Protein AF-D8SQV9-F1 (afdb_monomer_lite)

InterPro domains:
  IPR003340 B3 DNA binding domain [PF02362] (80-169)
  IPR003340 B3 DNA binding domain [PS50863] (79-170)
  IPR003340 B3 DNA binding domain [SM01019] (79-170)
  IPR003340 B3 DNA binding domain [cd10017] (77-168)
  IPR015300 DNA-binding pseudobarrel domain superfamily [G3DSA:2.40.330.10] (55-173)
  IPR015300 DNA-binding pseudobarrel domain superfamily [SSF101936] (74-169)
  IPR044837 B3 domain-containing protein REM16-like [PTHR31391] (39-170)

Secondary structure (DSSP, 8-state):
---HHHHHHHHHHHHHHHHHHTTHHHHHHHHHHHHHHHHHHSTTSS-PPPP--PPPHHHHHHHHHHHHHHHHH-SS-EEEEE--HIIIIIS--EEPPHHHHHHHS-SS-EEEEEE-TT--EEEEEEETTTTEE-TTHHHHHHHTT--TT-EEEEEEEETTEEEEEEE-THHHHHHHHHHHHHHHHHHHHTT-

pLDDT: mean 84.53, std 17.38, range [44.06, 98.69]

Sequence (192 aa):
MVSYEEERRRRVEENKKRLKELGIAEISKEIAQQTTQRASKNQDDEPRLPRRSFCSQEDRMAAIEAAEKIQQSLDRPSTVKTMLQSHVSGGFWLSLPLSFAKKHLPKKDTMITLEDSDGQESESFYLAYKNGLSGGWRGFSIDHKLQDGDALVFELMEPTRLKVHIFRAADYQRIQGKSITDKAQLAKRSRR

Structure (mmCIF, N/CA/C/O backbone):
data_AF-D8SQV9-F1
#
_entry.id   AF-D8SQV9-F1
#
loop_
_atom_site.group_PDB
_atom_site.id
_atom_site.type_symbol
_atom_site.label_atom_id
_atom_site.label_alt_id
_atom_site.label_comp_id
_atom_site.label_asym_id
_atom_site.label_entity_id
_atom_site.label_seq_id
_atom_site.pdbx_PDB_ins_code
_atom_site.Cartn_x
_atom_site.Cartn_y
_atom_site.Cartn_z
_atom_site.occupancy
_atom_site.B_iso_or_equiv
_atom_site.auth_seq_id
_atom_site.auth_comp_id
_atom_site.auth_asym_id
_atom_site.auth_atom_id
_atom_site.pdbx_PDB_model_num
ATOM 1 N N . MET A 1 1 ? 66.117 -19.493 -6.448 1.00 56.56 1 MET A N 1
ATOM 2 C CA . MET A 1 1 ? 64.951 -18.897 -5.766 1.00 56.56 1 MET A CA 1
ATOM 3 C C . MET A 1 1 ? 63.943 -18.597 -6.862 1.00 56.56 1 MET A C 1
ATOM 5 O O . MET A 1 1 ? 64.266 -17.794 -7.724 1.00 56.56 1 MET A O 1
ATOM 9 N N . VAL A 1 2 ? 62.840 -19.346 -6.938 1.00 61.59 2 VAL A N 1
ATOM 10 C CA . VAL A 1 2 ? 61.810 -19.146 -7.979 1.00 61.59 2 VAL A CA 1
ATOM 11 C C . VAL A 1 2 ? 61.181 -17.771 -7.759 1.00 61.59 2 VAL A C 1
ATOM 13 O O . VAL A 1 2 ? 60.923 -17.401 -6.611 1.00 61.59 2 VAL A O 1
ATOM 16 N N . SER A 1 3 ? 61.004 -16.987 -8.823 1.00 79.88 3 SER A N 1
ATOM 17 C CA . SER A 1 3 ? 60.464 -15.631 -8.698 1.00 79.88 3 SER A CA 1
ATOM 18 C C . SER A 1 3 ? 58.989 -15.693 -8.296 1.00 79.88 3 SER A C 1
ATOM 20 O O . SER A 1 3 ? 58.229 -16.524 -8.799 1.00 79.88 3 SER A O 1
ATOM 22 N N . TYR A 1 4 ? 58.554 -14.786 -7.417 1.00 75.75 4 TYR A N 1
ATOM 23 C CA . TYR A 1 4 ? 57.153 -14.646 -6.993 1.00 75.75 4 TYR A CA 1
ATOM 24 C C . TYR A 1 4 ? 56.175 -14.612 -8.186 1.00 75.75 4 TYR A C 1
ATOM 26 O O . TYR A 1 4 ? 55.061 -15.139 -8.115 1.00 75.75 4 TYR A O 1
ATOM 34 N N . GLU A 1 5 ? 56.604 -14.038 -9.311 1.00 80.06 5 GLU A N 1
ATOM 35 C CA . GLU A 1 5 ? 55.799 -13.953 -10.529 1.00 80.06 5 GLU A CA 1
ATOM 36 C C . GLU A 1 5 ? 55.584 -15.310 -11.215 1.00 80.06 5 GLU A C 1
ATOM 38 O O . GLU A 1 5 ? 54.497 -15.571 -11.741 1.00 80.06 5 GLU A O 1
ATOM 43 N N . GLU A 1 6 ? 56.576 -16.199 -11.174 1.00 85.12 6 GLU A N 1
ATOM 44 C CA . GLU A 1 6 ? 56.503 -17.544 -11.755 1.00 85.12 6 GLU A CA 1
ATOM 45 C C . GLU A 1 6 ? 55.564 -18.435 -10.936 1.00 85.12 6 GLU A C 1
ATOM 47 O O . GLU A 1 6 ? 54.702 -19.129 -11.481 1.00 85.12 6 GLU A O 1
ATOM 52 N N . GLU A 1 7 ? 55.662 -18.344 -9.611 1.00 85.75 7 GLU A N 1
ATOM 53 C CA . GLU A 1 7 ? 54.804 -19.069 -8.679 1.00 85.75 7 GLU A CA 1
ATOM 54 C C . GLU A 1 7 ? 53.333 -18.634 -8.801 1.00 85.75 7 GLU A C 1
ATOM 56 O O . GLU A 1 7 ? 52.423 -19.468 -8.852 1.00 85.75 7 GLU A O 1
ATOM 61 N N . ARG A 1 8 ? 53.083 -17.325 -8.933 1.00 87.00 8 ARG A N 1
ATOM 62 C CA . ARG A 1 8 ? 51.738 -16.785 -9.167 1.00 87.00 8 ARG A CA 1
ATOM 63 C C . ARG A 1 8 ? 51.146 -17.288 -10.484 1.00 87.00 8 ARG A C 1
ATOM 65 O O . ARG A 1 8 ? 49.982 -17.693 -10.502 1.00 87.00 8 ARG A O 1
ATOM 72 N N . ARG A 1 9 ? 51.923 -17.284 -11.576 1.00 90.31 9 ARG A N 1
ATOM 73 C CA . ARG A 1 9 ? 51.468 -17.810 -12.876 1.00 90.31 9 ARG A CA 1
ATOM 74 C C . ARG A 1 9 ? 51.120 -19.290 -12.781 1.00 90.31 9 ARG A C 1
ATOM 76 O O . ARG A 1 9 ? 50.035 -19.672 -13.209 1.00 90.31 9 ARG A O 1
ATOM 83 N N . ARG A 1 10 ? 51.972 -20.092 -12.136 1.00 89.81 10 ARG A N 1
ATOM 84 C CA . ARG A 1 10 ? 51.743 -21.531 -11.952 1.00 89.81 10 ARG A CA 1
ATOM 85 C C . ARG A 1 10 ? 50.437 -21.821 -11.206 1.00 89.81 10 ARG A C 1
ATOM 87 O O . ARG A 1 10 ? 49.670 -22.668 -11.652 1.00 89.81 10 ARG A O 1
ATOM 94 N N . ARG A 1 11 ? 50.134 -21.075 -10.136 1.00 86.94 11 ARG A N 1
ATOM 95 C CA . ARG A 1 11 ? 48.867 -21.219 -9.389 1.00 86.94 11 ARG A CA 1
ATOM 96 C C . ARG A 1 11 ? 47.642 -20.864 -10.231 1.00 86.94 11 ARG A C 1
ATOM 98 O O . ARG A 1 11 ? 46.622 -21.541 -10.150 1.00 86.94 11 ARG A O 1
ATOM 105 N N . VAL A 1 12 ? 47.722 -19.810 -11.046 1.00 88.69 12 VAL A N 1
ATOM 106 C CA . VAL A 1 12 ? 46.616 -19.412 -11.938 1.00 88.69 12 VAL A CA 1
ATOM 107 C C . VAL A 1 12 ? 46.389 -20.459 -13.028 1.00 88.69 12 VAL A C 1
ATOM 109 O O . VAL A 1 12 ? 45.242 -20.789 -13.323 1.00 88.69 12 VAL A O 1
ATOM 112 N N . GLU A 1 13 ? 47.461 -20.997 -13.604 1.00 90.00 13 GLU A N 1
ATOM 113 C CA . GLU A 1 13 ? 47.406 -22.072 -14.598 1.00 90.00 13 GLU A CA 1
ATOM 114 C C . GLU A 1 13 ? 46.747 -23.330 -14.012 1.00 90.00 13 GLU A C 1
ATOM 116 O O . GLU A 1 13 ? 45.844 -23.913 -14.613 1.00 90.00 13 GLU A O 1
ATOM 121 N N . GLU A 1 14 ? 47.154 -23.712 -12.801 1.00 90.25 14 GLU A N 1
ATOM 122 C CA . GLU A 1 14 ? 46.616 -24.866 -12.085 1.00 90.25 14 GLU A CA 1
ATOM 123 C C . GLU A 1 14 ? 45.135 -24.678 -11.735 1.00 90.25 14 GLU A C 1
ATOM 125 O O . GLU A 1 14 ? 44.324 -25.560 -12.006 1.00 90.25 14 GLU A O 1
ATOM 130 N N . ASN A 1 15 ? 44.742 -23.501 -11.241 1.00 86.56 15 ASN A N 1
ATOM 131 C CA . ASN A 1 15 ? 43.339 -23.189 -10.966 1.00 86.56 15 ASN A CA 1
ATOM 132 C C . ASN A 1 15 ? 42.483 -23.186 -12.238 1.00 86.56 15 ASN A C 1
ATOM 134 O O . ASN A 1 15 ? 41.351 -23.662 -12.211 1.00 86.56 15 ASN A O 1
ATOM 138 N N . LYS A 1 16 ? 43.014 -22.703 -13.369 1.00 86.00 16 LYS A N 1
ATOM 139 C CA . LYS A 1 16 ? 42.323 -22.785 -14.666 1.00 86.00 16 LYS A CA 1
ATOM 140 C C . LYS A 1 16 ? 42.140 -24.232 -15.125 1.00 86.00 16 LYS A C 1
ATOM 142 O O . LYS A 1 16 ? 41.094 -24.543 -15.690 1.00 86.00 16 LYS A O 1
ATOM 147 N N . LYS A 1 17 ? 43.127 -25.108 -14.896 1.00 91.50 17 LYS A N 1
ATOM 148 C CA . LYS A 1 17 ? 43.001 -26.546 -15.187 1.00 91.50 17 LYS A CA 1
ATOM 149 C C . LYS A 1 17 ? 41.949 -27.199 -14.293 1.00 91.50 17 LYS A C 1
ATOM 151 O O . LYS A 1 17 ? 41.027 -27.803 -14.828 1.00 91.50 17 LYS A O 1
ATOM 156 N N . ARG A 1 18 ? 42.011 -26.966 -12.978 1.00 87.50 18 ARG A N 1
ATOM 157 C CA . ARG A 1 18 ? 41.012 -27.451 -12.010 1.00 87.50 18 ARG A CA 1
ATOM 158 C C . ARG A 1 18 ? 39.602 -26.975 -12.358 1.00 87.50 18 ARG A C 1
ATOM 160 O O . ARG A 1 18 ? 38.663 -27.752 -12.298 1.00 87.50 18 ARG A O 1
ATOM 167 N N . LEU A 1 19 ? 39.442 -25.721 -12.784 1.00 80.44 19 LEU A N 1
ATOM 168 C CA . LEU A 1 19 ? 38.138 -25.176 -13.175 1.00 80.44 19 LEU A CA 1
ATOM 169 C C . LEU A 1 19 ? 37.533 -25.900 -14.388 1.00 80.44 19 LEU A C 1
ATOM 171 O O . LEU A 1 19 ? 36.322 -26.101 -14.435 1.00 80.44 19 LEU A O 1
ATOM 175 N N . LYS A 1 20 ? 38.369 -26.284 -15.360 1.00 83.25 20 LYS A N 1
ATOM 176 C CA . LYS A 1 20 ? 37.938 -27.081 -16.517 1.00 83.25 20 LYS A CA 1
ATOM 177 C C . LYS A 1 20 ? 37.628 -28.523 -16.122 1.00 83.25 20 LYS A C 1
ATOM 179 O O . LYS A 1 20 ? 36.633 -29.065 -16.574 1.00 83.25 20 LYS A O 1
ATOM 184 N N . GLU A 1 21 ? 38.454 -29.118 -15.267 1.00 87.62 21 GLU A N 1
ATOM 185 C CA . GLU A 1 21 ? 38.284 -30.491 -14.778 1.00 87.62 21 GLU A CA 1
ATOM 186 C C . GLU A 1 21 ? 37.016 -30.662 -13.931 1.00 87.62 21 GLU A C 1
ATOM 188 O O . GLU A 1 21 ? 36.336 -31.676 -14.031 1.00 87.62 21 GLU A O 1
ATOM 193 N N . LEU A 1 22 ? 36.639 -29.631 -13.168 1.00 84.94 22 LEU A N 1
ATOM 194 C CA . LEU A 1 22 ? 35.384 -29.590 -12.412 1.00 84.94 22 LEU A CA 1
ATOM 195 C C . LEU A 1 22 ? 34.128 -29.519 -13.300 1.00 84.94 22 LEU A C 1
ATOM 197 O O . LEU A 1 22 ? 33.022 -29.538 -12.766 1.00 84.94 22 LEU A O 1
ATOM 201 N N . GLY A 1 23 ? 34.270 -29.387 -14.625 1.00 85.06 23 GLY A N 1
ATOM 202 C CA . GLY A 1 23 ? 33.155 -29.461 -15.573 1.00 85.06 23 GLY A CA 1
ATOM 203 C C . GLY A 1 23 ? 32.062 -28.411 -15.354 1.00 85.06 23 GLY A C 1
ATOM 204 O O . GLY A 1 23 ? 30.919 -28.585 -15.769 1.00 85.06 23 GLY A O 1
ATOM 205 N N . ILE A 1 24 ? 32.379 -27.307 -14.663 1.00 82.56 24 ILE A N 1
ATOM 206 C CA . ILE A 1 24 ? 31.378 -26.317 -14.230 1.00 82.56 24 ILE A CA 1
ATOM 207 C C . ILE A 1 24 ? 30.658 -25.709 -15.439 1.00 82.56 24 ILE A C 1
ATOM 209 O O . ILE A 1 24 ? 29.471 -25.390 -15.367 1.00 82.56 24 ILE A O 1
ATOM 213 N N . ALA A 1 25 ? 31.360 -25.569 -16.566 1.00 77.94 25 ALA A N 1
ATOM 214 C CA . ALA A 1 25 ? 30.788 -25.069 -17.808 1.00 77.94 25 ALA A CA 1
ATOM 215 C C . ALA A 1 25 ? 29.782 -26.055 -18.427 1.00 77.94 25 ALA A C 1
ATOM 217 O O . ALA A 1 25 ? 28.745 -25.611 -18.923 1.00 77.94 25 ALA A O 1
ATOM 218 N N . GLU A 1 26 ? 30.052 -27.363 -18.387 1.00 83.94 26 GLU A N 1
ATOM 219 C CA . GLU A 1 26 ? 29.100 -28.395 -18.810 1.00 83.94 26 GLU A CA 1
ATOM 220 C C . GLU A 1 26 ? 27.878 -28.434 -17.888 1.00 83.94 26 GLU A C 1
ATOM 222 O O . GLU A 1 26 ? 26.755 -28.314 -18.375 1.00 83.94 26 GLU A O 1
ATOM 227 N N . ILE A 1 27 ? 28.085 -28.464 -16.567 1.00 85.00 27 ILE A N 1
ATOM 228 C CA . ILE A 1 27 ? 26.997 -28.455 -15.573 1.00 85.00 27 ILE A CA 1
ATOM 229 C C . ILE A 1 27 ? 26.115 -27.211 -15.753 1.00 85.00 27 ILE A C 1
ATOM 231 O O . ILE A 1 27 ? 24.888 -27.292 -15.730 1.00 85.00 27 ILE A O 1
ATOM 235 N N . SER A 1 28 ? 26.719 -26.045 -16.003 1.00 82.00 28 SER A N 1
ATOM 236 C CA . SER A 1 28 ? 25.973 -24.803 -16.253 1.00 82.00 28 SER A CA 1
ATOM 237 C C . SER A 1 28 ? 25.103 -24.890 -17.513 1.00 82.00 28 SER A C 1
ATOM 239 O O . SER A 1 28 ? 23.977 -24.387 -17.522 1.00 82.00 28 SER A O 1
ATOM 241 N N . LYS A 1 29 ? 25.596 -25.539 -18.576 1.00 83.44 29 LYS A N 1
ATOM 242 C CA . LYS A 1 29 ? 24.827 -25.763 -19.810 1.00 83.44 29 LYS A CA 1
ATOM 243 C C . LYS A 1 29 ? 23.691 -26.759 -19.592 1.00 83.44 29 LYS A C 1
ATOM 245 O O . LYS A 1 29 ? 22.590 -26.513 -20.079 1.00 83.44 29 LYS A O 1
ATOM 250 N N . GLU A 1 30 ? 23.919 -27.828 -18.835 1.00 85.00 30 GLU A N 1
ATOM 251 C CA . GLU A 1 30 ? 22.880 -28.804 -18.488 1.00 85.00 30 GLU A CA 1
ATOM 252 C C . GLU A 1 30 ? 21.769 -28.177 -17.639 1.00 85.00 30 GLU A C 1
ATOM 254 O O . GLU A 1 30 ? 20.589 -28.379 -17.924 1.00 85.00 30 GLU A O 1
ATOM 259 N N . ILE A 1 31 ? 22.118 -27.337 -16.657 1.00 83.75 31 ILE A N 1
ATOM 260 C CA . ILE A 1 31 ? 21.138 -26.593 -15.849 1.00 83.75 31 ILE A CA 1
ATOM 261 C C . ILE A 1 31 ? 20.304 -25.652 -16.733 1.00 83.75 31 ILE A C 1
ATOM 263 O O . ILE A 1 31 ? 19.080 -25.589 -16.579 1.00 83.75 31 ILE A O 1
ATOM 267 N N . ALA A 1 32 ? 20.932 -24.951 -17.685 1.00 78.62 32 ALA A N 1
ATOM 268 C CA . ALA A 1 32 ? 20.243 -24.069 -18.633 1.00 78.62 32 ALA A CA 1
ATOM 269 C C . ALA A 1 32 ? 19.294 -24.839 -19.580 1.00 78.62 32 ALA A C 1
ATOM 271 O O . ALA A 1 32 ? 18.186 -24.394 -19.895 1.00 78.62 32 ALA A O 1
ATOM 272 N N . GLN A 1 33 ? 19.700 -26.032 -20.015 1.00 76.81 33 GLN A N 1
ATOM 273 C CA . GLN A 1 33 ? 18.865 -26.916 -20.832 1.00 76.81 33 GLN A CA 1
ATOM 274 C C . GLN A 1 33 ? 17.699 -27.510 -20.026 1.00 76.81 33 GLN A C 1
ATOM 276 O O . GLN A 1 33 ? 16.573 -27.571 -20.515 1.00 76.81 33 GLN A O 1
ATOM 281 N N . GLN A 1 34 ? 17.912 -27.875 -18.760 1.00 73.81 34 GLN A N 1
ATOM 282 C CA . GLN A 1 34 ? 16.834 -28.345 -17.884 1.00 73.81 34 GLN A CA 1
ATOM 283 C C . GLN A 1 34 ? 15.820 -27.244 -17.550 1.00 73.81 34 GLN A C 1
ATOM 285 O O . GLN A 1 34 ? 14.621 -27.517 -17.473 1.00 73.81 34 GLN A O 1
ATOM 290 N N . THR A 1 35 ? 16.259 -25.993 -17.380 1.00 65.12 35 THR A N 1
ATOM 291 C CA . THR A 1 35 ? 15.343 -24.859 -17.155 1.00 65.12 35 THR A CA 1
ATOM 292 C C . THR A 1 35 ? 14.478 -24.578 -18.382 1.00 65.12 35 THR A C 1
ATOM 294 O O . THR A 1 35 ? 13.277 -24.356 -18.237 1.00 65.12 35 THR A O 1
ATOM 297 N N . THR A 1 36 ? 15.042 -24.660 -19.589 1.00 60.09 36 THR A N 1
ATOM 298 C CA . THR A 1 36 ? 14.283 -24.482 -20.841 1.00 60.09 36 THR A CA 1
ATOM 299 C C . THR A 1 36 ? 13.309 -25.630 -21.123 1.00 60.09 36 THR A C 1
ATOM 301 O O . THR A 1 36 ? 12.194 -25.373 -21.571 1.00 60.09 36 THR A O 1
ATOM 304 N N . GLN A 1 37 ? 13.657 -26.874 -20.778 1.00 60.50 37 GLN A N 1
ATOM 305 C CA . GLN A 1 37 ? 12.738 -28.020 -20.870 1.00 60.50 37 GLN A CA 1
ATOM 306 C C . GLN A 1 37 ? 11.614 -27.982 -19.822 1.00 60.50 37 GLN A C 1
ATOM 308 O O . GLN A 1 37 ? 10.490 -28.388 -20.105 1.00 60.50 37 GLN A O 1
ATOM 313 N N . ARG A 1 38 ? 11.875 -27.480 -18.607 1.00 55.34 38 ARG A N 1
ATOM 314 C CA . ARG A 1 38 ? 10.817 -27.265 -17.601 1.00 55.34 38 ARG A CA 1
ATOM 315 C C . ARG A 1 38 ? 9.866 -26.135 -18.003 1.00 55.34 38 ARG A C 1
ATOM 317 O O . ARG A 1 38 ? 8.670 -26.237 -17.752 1.00 55.34 38 ARG A O 1
ATOM 324 N N . ALA A 1 39 ? 10.374 -25.096 -18.666 1.00 52.22 39 ALA A N 1
ATOM 325 C CA . ALA A 1 39 ? 9.567 -23.972 -19.134 1.00 52.22 39 ALA A CA 1
ATOM 326 C C . ALA A 1 39 ? 8.563 -24.343 -20.244 1.00 52.22 39 ALA A C 1
ATOM 328 O O . ALA A 1 39 ? 7.549 -23.664 -20.371 1.00 52.22 39 ALA A O 1
ATOM 329 N N . SER A 1 40 ? 8.797 -25.409 -21.023 1.00 56.53 40 SER A N 1
ATOM 330 C CA . SER A 1 40 ? 7.851 -25.856 -22.061 1.00 56.53 40 SER A CA 1
ATOM 331 C C . SER A 1 40 ? 6.700 -26.720 -21.531 1.00 56.53 40 SER A C 1
ATOM 333 O O . SER A 1 40 ? 5.700 -26.865 -22.223 1.00 56.53 40 SER A O 1
ATOM 335 N N . LYS A 1 41 ? 6.803 -27.272 -20.311 1.00 51.81 41 LYS A N 1
ATOM 336 C CA . LYS A 1 41 ? 5.737 -28.084 -19.690 1.00 51.81 41 LYS A CA 1
ATOM 337 C C . LYS A 1 41 ? 4.710 -27.283 -18.880 1.00 51.81 41 LYS A C 1
ATOM 339 O O . LYS A 1 41 ? 3.647 -27.817 -18.600 1.00 51.81 41 LYS A O 1
ATOM 344 N N . ASN A 1 42 ? 5.004 -26.029 -18.533 1.00 47.75 42 ASN A N 1
ATOM 345 C CA . ASN A 1 42 ? 4.162 -25.194 -17.660 1.00 47.75 42 ASN A CA 1
ATOM 346 C C . ASN A 1 42 ? 3.543 -23.987 -18.394 1.00 47.75 42 ASN A C 1
ATOM 348 O O . ASN A 1 42 ? 3.297 -22.954 -17.777 1.00 47.75 42 ASN A O 1
ATOM 352 N N . GLN A 1 43 ? 3.373 -24.059 -19.717 1.00 47.19 43 GLN A N 1
ATOM 353 C CA . GLN A 1 43 ? 3.159 -22.861 -20.534 1.00 47.19 43 GLN A CA 1
ATOM 354 C C . GLN A 1 43 ? 1.721 -22.340 -20.650 1.00 47.19 43 GLN A C 1
ATOM 356 O O . GLN A 1 43 ? 1.548 -21.318 -21.312 1.00 47.19 43 GLN A O 1
ATOM 361 N N . ASP A 1 44 ? 0.739 -22.932 -19.963 1.00 48.34 44 ASP A N 1
ATOM 362 C CA . ASP A 1 44 ? -0.668 -22.572 -20.191 1.00 48.34 44 ASP A CA 1
ATOM 363 C C . ASP A 1 44 ? -1.383 -21.786 -19.072 1.00 48.34 44 ASP A C 1
ATOM 365 O O . ASP A 1 44 ? -2.505 -21.367 -19.321 1.00 48.34 44 ASP A O 1
ATOM 369 N N . ASP A 1 45 ? -0.770 -21.456 -17.918 1.00 53.50 45 ASP A N 1
ATOM 370 C CA . ASP A 1 45 ? -1.530 -20.789 -16.826 1.00 53.50 45 ASP A CA 1
ATOM 371 C C . ASP A 1 45 ? -0.868 -19.616 -16.061 1.00 53.50 45 ASP A C 1
ATOM 373 O O . ASP A 1 45 ? -1.542 -19.009 -15.229 1.00 53.50 45 ASP A O 1
ATOM 377 N N . GLU A 1 46 ? 0.395 -19.211 -16.296 1.00 47.91 46 GLU A N 1
ATOM 378 C CA . GLU A 1 46 ? 0.921 -18.006 -15.608 1.00 47.91 46 GLU A CA 1
ATOM 379 C C . GLU A 1 46 ? 0.706 -16.732 -16.452 1.00 47.91 46 GLU A C 1
ATOM 381 O O . GLU A 1 46 ? 1.297 -16.606 -17.536 1.00 47.91 46 GLU A O 1
ATOM 386 N N . PRO A 1 47 ? -0.101 -15.748 -15.992 1.00 48.66 47 PRO A N 1
ATOM 387 C CA . PRO A 1 47 ? -0.253 -14.493 -16.708 1.00 48.66 47 PRO A CA 1
ATOM 388 C C . PRO A 1 47 ? 1.103 -13.796 -16.805 1.00 48.66 47 PRO A C 1
ATOM 390 O O . PRO A 1 47 ? 1.701 -13.385 -15.809 1.00 48.66 47 PRO A O 1
ATOM 393 N N . ARG A 1 48 ? 1.596 -13.658 -18.041 1.00 50.28 48 ARG A N 1
ATOM 394 C CA . ARG A 1 48 ? 2.824 -12.921 -18.349 1.00 50.28 48 ARG A CA 1
ATOM 395 C C . ARG A 1 48 ? 2.698 -11.514 -17.770 1.00 50.28 48 ARG A C 1
ATOM 397 O O . ARG A 1 48 ? 1.836 -10.747 -18.199 1.00 50.28 48 ARG A O 1
ATOM 404 N N . LEU A 1 49 ? 3.567 -11.187 -16.812 1.00 51.97 49 LEU A N 1
ATOM 405 C CA . LEU A 1 49 ? 3.618 -9.858 -16.209 1.00 51.97 49 LEU A CA 1
ATOM 406 C C . LEU A 1 49 ? 3.726 -8.792 -17.318 1.00 51.97 49 LEU A C 1
ATOM 408 O O . LEU A 1 49 ? 4.494 -8.982 -18.272 1.00 51.97 49 LEU A O 1
ATOM 412 N N . PRO A 1 50 ? 2.962 -7.689 -17.229 1.00 51.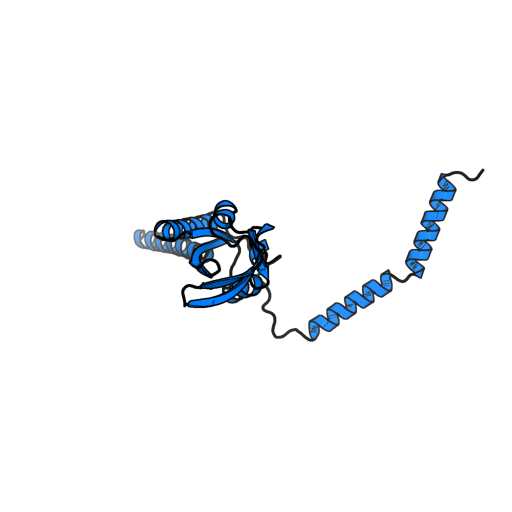72 50 PRO A N 1
ATOM 413 C CA . PRO A 1 50 ? 2.948 -6.663 -18.262 1.00 51.72 50 PRO A CA 1
ATOM 414 C C . PRO A 1 50 ? 4.362 -6.123 -18.526 1.00 51.72 50 PRO A C 1
ATOM 416 O O . PRO A 1 50 ? 5.180 -5.971 -17.614 1.00 51.72 50 PRO A O 1
ATOM 419 N N . ARG A 1 51 ? 4.667 -5.856 -19.806 1.00 52.16 51 ARG A N 1
ATOM 420 C CA . ARG A 1 51 ? 5.942 -5.252 -20.234 1.00 52.16 51 ARG A CA 1
ATOM 421 C C . ARG A 1 51 ? 6.204 -3.971 -19.436 1.00 52.16 51 ARG A C 1
ATOM 423 O O . ARG A 1 51 ? 5.274 -3.231 -19.149 1.00 52.16 51 ARG A O 1
ATOM 430 N N . ARG A 1 52 ? 7.482 -3.711 -19.124 1.00 55.75 52 ARG A N 1
ATOM 431 C CA . ARG A 1 52 ? 7.969 -2.531 -18.384 1.00 55.75 52 ARG A CA 1
ATOM 432 C C . ARG A 1 52 ? 7.554 -1.223 -19.078 1.00 55.75 52 ARG A C 1
ATOM 434 O O . ARG A 1 52 ? 8.322 -0.680 -19.866 1.00 55.75 52 ARG A O 1
ATOM 441 N N . SER A 1 53 ? 6.355 -0.730 -18.804 1.00 67.00 53 SER A N 1
ATOM 442 C CA . SER A 1 53 ? 5.921 0.625 -19.134 1.00 67.00 53 SER A CA 1
ATOM 443 C C . SER A 1 53 ? 5.916 1.431 -17.845 1.00 67.00 53 SER A C 1
ATOM 445 O O . SER A 1 53 ? 5.160 1.121 -16.926 1.00 67.00 53 SER A O 1
ATOM 447 N N . PHE A 1 54 ? 6.788 2.430 -17.764 1.00 73.75 54 PHE A N 1
ATOM 448 C CA . PHE A 1 54 ? 6.742 3.402 -16.678 1.00 73.75 54 PHE A CA 1
ATOM 449 C C . PHE A 1 54 ? 5.532 4.310 -16.873 1.00 73.75 54 PHE A C 1
ATOM 451 O O . PHE A 1 54 ? 5.256 4.740 -17.996 1.00 73.75 54 PHE A O 1
ATOM 458 N N . CYS A 1 55 ? 4.822 4.594 -15.786 1.00 85.62 55 CYS A N 1
ATOM 459 C CA . CYS A 1 55 ? 3.759 5.586 -15.795 1.00 85.62 55 CYS A CA 1
ATOM 460 C C . CYS A 1 55 ? 4.345 6.998 -15.961 1.00 85.62 55 CYS A C 1
ATOM 462 O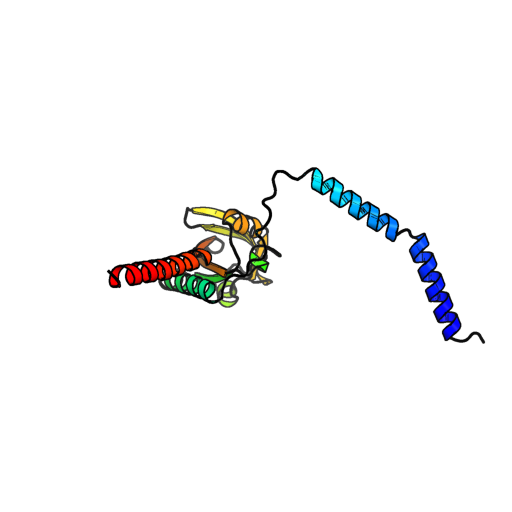 O . CYS A 1 55 ? 5.445 7.280 -15.470 1.00 85.62 55 CYS A O 1
ATOM 464 N N . SER A 1 56 ? 3.630 7.883 -16.663 1.00 88.75 56 SER A N 1
ATOM 465 C CA . SER A 1 56 ? 4.042 9.282 -16.781 1.00 88.75 56 SER A CA 1
ATOM 466 C C . SER A 1 56 ? 3.925 9.990 -15.425 1.00 88.75 56 SER A C 1
ATOM 468 O O . SER A 1 56 ? 3.136 9.599 -14.561 1.00 88.75 56 SER A O 1
ATOM 470 N N . GLN A 1 57 ? 4.715 11.046 -15.217 1.00 88.94 57 GLN A N 1
ATOM 471 C CA . GLN A 1 57 ? 4.645 11.805 -13.965 1.00 88.94 57 GLN A CA 1
ATOM 472 C C . GLN A 1 57 ? 3.305 12.528 -13.803 1.00 88.94 57 GLN A C 1
ATOM 474 O O . GLN A 1 57 ? 2.803 12.615 -12.688 1.00 88.94 57 GLN A O 1
ATOM 479 N N . GLU A 1 58 ? 2.710 12.992 -14.902 1.00 89.44 58 GLU A N 1
ATOM 480 C CA . GLU A 1 58 ? 1.403 13.653 -14.892 1.00 89.44 58 GLU A CA 1
ATOM 481 C C . GLU A 1 58 ? 0.294 12.689 -14.455 1.00 89.44 58 GLU A C 1
ATOM 483 O O . GLU A 1 58 ? -0.470 13.004 -13.544 1.00 89.44 58 GLU A O 1
ATOM 488 N N . ASP A 1 59 ? 0.253 11.481 -15.025 1.00 90.81 59 ASP A N 1
ATOM 489 C CA . ASP A 1 59 ? -0.750 10.466 -14.673 1.00 90.81 59 ASP A CA 1
ATOM 490 C C . ASP A 1 59 ? -0.596 9.998 -13.223 1.00 90.81 59 ASP A C 1
ATOM 492 O O . ASP A 1 59 ? -1.577 9.848 -12.492 1.00 90.81 59 ASP A O 1
ATOM 496 N N . ARG A 1 60 ? 0.655 9.800 -12.786 1.00 94.00 60 ARG A N 1
ATOM 497 C CA . ARG A 1 60 ? 0.972 9.457 -11.398 1.00 94.00 60 ARG A CA 1
ATOM 498 C C . ARG A 1 60 ? 0.470 10.538 -10.445 1.00 94.00 60 ARG A C 1
ATOM 500 O O . ARG A 1 60 ? -0.133 10.214 -9.426 1.00 94.00 60 ARG A O 1
ATOM 507 N N . MET A 1 61 ? 0.720 11.808 -10.760 1.00 94.62 61 MET A N 1
ATOM 508 C CA . MET A 1 61 ? 0.248 12.925 -9.945 1.00 94.62 61 MET A CA 1
ATOM 509 C C . MET A 1 61 ? -1.278 12.992 -9.901 1.00 94.62 61 MET A C 1
ATOM 511 O O . MET A 1 61 ? -1.829 13.181 -8.822 1.00 94.62 61 MET A O 1
ATOM 515 N N . ALA A 1 62 ? -1.958 12.774 -11.027 1.00 94.56 62 ALA A N 1
ATOM 516 C CA . ALA A 1 62 ? -3.417 12.767 -11.075 1.00 94.56 62 ALA A CA 1
ATOM 517 C C . ALA A 1 62 ? -4.025 11.654 -10.200 1.00 94.56 62 ALA A C 1
ATOM 519 O O . ALA A 1 62 ? -4.972 11.904 -9.452 1.00 94.56 62 ALA A O 1
ATOM 520 N N . ALA A 1 63 ? -3.451 10.445 -10.234 1.00 96.31 63 ALA A N 1
ATOM 521 C CA . ALA A 1 63 ? -3.880 9.344 -9.372 1.00 96.31 63 ALA A CA 1
ATOM 522 C C . ALA A 1 63 ? -3.644 9.649 -7.883 1.00 96.31 63 ALA A C 1
ATOM 524 O O . ALA A 1 63 ? -4.510 9.367 -7.055 1.00 96.31 63 ALA A O 1
ATOM 525 N N . ILE A 1 64 ? -2.500 10.253 -7.540 1.00 96.81 64 ILE A N 1
ATOM 526 C CA . ILE A 1 64 ? -2.195 10.680 -6.166 1.00 96.81 64 ILE A CA 1
ATOM 527 C C . ILE A 1 64 ? -3.191 11.742 -5.696 1.00 96.81 64 ILE A C 1
ATOM 529 O O . ILE A 1 64 ? -3.756 11.594 -4.620 1.00 96.81 64 ILE A O 1
ATOM 533 N N . GLU A 1 65 ? -3.457 12.769 -6.504 1.00 96.69 65 GLU A N 1
ATOM 534 C CA . GLU A 1 65 ? -4.383 13.847 -6.146 1.00 96.69 65 GLU A CA 1
ATOM 535 C C . GLU A 1 65 ? -5.805 13.311 -5.909 1.00 96.69 65 GLU A C 1
ATOM 537 O O . GLU A 1 65 ? -6.483 13.707 -4.959 1.00 96.69 65 GLU A O 1
ATOM 542 N N . ALA A 1 66 ? -6.265 12.378 -6.746 1.00 96.50 66 ALA A N 1
ATOM 543 C CA . ALA A 1 66 ? -7.553 11.718 -6.556 1.00 96.50 66 ALA A CA 1
ATOM 544 C C . ALA A 1 66 ? -7.591 10.880 -5.266 1.00 96.50 66 ALA A C 1
ATOM 546 O O . ALA A 1 66 ? -8.572 10.943 -4.521 1.00 96.50 66 ALA A O 1
ATOM 547 N N . ALA A 1 67 ? -6.511 10.151 -4.975 1.00 97.69 67 ALA A N 1
ATOM 548 C CA . ALA A 1 67 ? -6.378 9.372 -3.751 1.00 97.69 67 ALA A CA 1
ATOM 549 C C . ALA A 1 67 ? -6.379 10.264 -2.499 1.00 97.69 67 ALA A C 1
ATOM 551 O O . ALA A 1 67 ? -7.078 9.967 -1.533 1.00 97.69 67 ALA A O 1
ATOM 552 N N . GLU A 1 68 ? -5.655 11.384 -2.519 1.00 97.62 68 GLU A N 1
ATOM 553 C CA . GLU A 1 68 ? -5.606 12.351 -1.417 1.00 97.62 68 GLU A CA 1
ATOM 554 C C . GLU A 1 68 ? -6.963 13.018 -1.172 1.00 97.62 68 GLU A C 1
ATOM 556 O O . GLU A 1 68 ? -7.369 13.170 -0.020 1.00 97.62 68 GLU A O 1
ATOM 561 N N . LYS A 1 69 ? -7.703 13.362 -2.235 1.00 97.31 69 LYS A N 1
ATOM 562 C CA . LYS A 1 69 ? -9.073 13.893 -2.120 1.00 97.31 69 LYS A CA 1
ATOM 563 C C . LYS A 1 69 ? -9.993 12.927 -1.383 1.00 97.31 69 LYS A C 1
ATOM 565 O O . LYS A 1 69 ? -10.736 13.349 -0.500 1.00 97.31 69 LYS A O 1
ATOM 570 N N . ILE A 1 70 ? -9.924 11.636 -1.712 1.00 97.06 70 ILE A N 1
ATOM 571 C CA . ILE A 1 70 ? -10.698 10.620 -0.995 1.00 97.06 70 ILE A CA 1
ATOM 572 C C . ILE A 1 70 ? -10.179 10.453 0.430 1.00 97.06 70 ILE A C 1
ATOM 574 O O . ILE A 1 70 ? -10.987 10.499 1.350 1.00 97.06 70 ILE A O 1
ATOM 578 N N . GLN A 1 71 ? -8.863 10.370 0.644 1.00 97.50 71 GLN A N 1
ATOM 579 C CA . GLN A 1 71 ? -8.268 10.266 1.979 1.00 97.50 71 GLN A CA 1
ATOM 580 C C . GLN A 1 71 ? -8.757 11.378 2.926 1.00 97.50 71 GLN A C 1
ATOM 582 O O . GLN A 1 71 ? -9.099 11.094 4.069 1.00 97.50 71 GLN A O 1
ATOM 587 N N . GLN A 1 72 ? -8.825 12.625 2.448 1.00 97.50 72 GLN A N 1
ATOM 588 C CA . GLN A 1 72 ? -9.291 13.783 3.224 1.00 97.50 72 GLN A CA 1
ATOM 589 C C . GLN A 1 72 ? -10.783 13.727 3.578 1.00 97.50 72 GLN A C 1
ATOM 591 O O . GLN A 1 72 ? -11.204 14.369 4.536 1.00 97.50 72 GLN A O 1
ATOM 596 N N . SER A 1 73 ? -11.580 12.980 2.811 1.00 96.94 73 SER A N 1
ATOM 597 C CA . SER A 1 73 ? -13.008 12.783 3.078 1.00 96.94 73 SER A CA 1
ATOM 598 C C . SER A 1 73 ? -13.298 11.655 4.077 1.00 96.94 73 SER A C 1
ATOM 600 O O . SER A 1 73 ? -14.433 11.530 4.535 1.00 96.94 73 SER A O 1
ATOM 602 N N . LEU A 1 74 ? -12.294 10.839 4.418 1.00 96.19 74 LEU A N 1
ATOM 603 C CA . LEU A 1 74 ? -12.433 9.730 5.360 1.00 96.19 74 LEU A CA 1
ATOM 604 C C . LEU A 1 74 ? -12.263 10.219 6.803 1.00 96.19 74 LEU A C 1
ATOM 606 O O . LEU A 1 74 ? -11.310 10.921 7.128 1.00 96.19 74 LEU A O 1
ATOM 610 N N . ASP A 1 75 ? -13.156 9.776 7.686 1.00 96.25 75 ASP A N 1
ATOM 611 C CA . ASP A 1 75 ? -13.070 10.041 9.131 1.00 96.25 75 ASP A CA 1
ATOM 612 C C . ASP A 1 75 ? -12.035 9.133 9.826 1.00 96.25 75 ASP A C 1
ATOM 614 O O . ASP A 1 75 ? -11.406 9.482 10.827 1.00 96.25 75 ASP A O 1
ATOM 618 N N . ARG A 1 76 ? -11.821 7.938 9.269 1.00 96.19 76 ARG A N 1
ATOM 619 C CA . ARG A 1 76 ? -10.946 6.916 9.847 1.00 96.19 76 ARG A CA 1
ATOM 620 C C . ARG A 1 76 ? -9.477 7.182 9.504 1.00 96.19 76 ARG A C 1
ATOM 622 O O . ARG A 1 76 ? -9.179 7.736 8.443 1.00 96.19 76 ARG A O 1
ATOM 629 N N . PRO A 1 77 ? -8.523 6.728 10.345 1.00 98.00 77 PRO A N 1
ATOM 630 C CA . PRO A 1 77 ? -7.108 6.821 10.019 1.00 98.00 77 PRO A CA 1
ATOM 631 C C . PRO A 1 77 ? -6.817 6.170 8.671 1.00 98.00 77 PRO A C 1
ATOM 633 O O . PRO A 1 77 ? -7.103 4.989 8.465 1.00 98.00 77 PRO A O 1
ATOM 636 N N . SER A 1 78 ? -6.206 6.932 7.773 1.00 98.25 78 SER A N 1
ATOM 637 C CA . SER A 1 78 ? -5.932 6.485 6.415 1.00 98.25 78 SER A CA 1
ATOM 638 C C . SER A 1 78 ? -4.582 6.989 5.911 1.00 98.25 78 SER A C 1
ATOM 640 O O . SER A 1 78 ? -4.016 7.954 6.437 1.00 98.25 78 SER A O 1
ATOM 642 N N . THR A 1 79 ? -4.030 6.322 4.899 1.00 98.38 79 THR A N 1
ATOM 643 C CA . THR A 1 79 ? -2.763 6.719 4.280 1.00 98.38 79 THR A CA 1
ATOM 644 C C . THR A 1 79 ? -2.734 6.421 2.787 1.00 98.38 79 THR A C 1
ATOM 646 O O . THR A 1 79 ? -3.177 5.360 2.352 1.00 98.38 79 THR A O 1
ATOM 649 N N . VAL A 1 80 ? -2.188 7.353 2.004 1.00 98.44 80 VAL A N 1
ATOM 650 C CA . VAL A 1 80 ? -1.949 7.170 0.568 1.00 98.44 80 VAL A CA 1
ATOM 651 C C . VAL A 1 80 ? -0.593 6.504 0.343 1.00 98.44 80 VAL A C 1
ATOM 653 O O . VAL A 1 80 ? 0.419 6.870 0.947 1.00 98.44 80 VAL A O 1
ATOM 656 N N . LYS A 1 81 ? -0.552 5.535 -0.570 1.00 97.88 81 LYS A N 1
ATOM 657 C CA . LYS A 1 81 ? 0.670 4.874 -1.025 1.00 97.88 81 LYS A CA 1
ATOM 658 C C . LYS A 1 81 ? 0.662 4.746 -2.543 1.00 97.88 81 LYS A C 1
ATOM 660 O O . LYS A 1 81 ? -0.175 4.060 -3.121 1.00 97.88 81 LYS A O 1
ATOM 665 N N . THR A 1 82 ? 1.661 5.344 -3.181 1.00 97.38 82 THR A N 1
ATOM 666 C CA . THR A 1 82 ? 1.889 5.192 -4.621 1.00 97.38 82 THR A CA 1
ATOM 667 C C . THR A 1 82 ? 2.593 3.871 -4.929 1.00 97.38 82 THR A C 1
ATOM 669 O O . THR A 1 82 ? 3.561 3.477 -4.260 1.00 97.38 82 THR A O 1
ATOM 672 N N . MET A 1 83 ? 2.119 3.185 -5.962 1.00 96.56 83 MET A N 1
ATOM 673 C CA . MET A 1 83 ? 2.696 1.953 -6.472 1.00 96.56 83 MET A CA 1
ATOM 674 C C . MET A 1 83 ? 3.922 2.254 -7.331 1.00 96.56 83 MET A C 1
ATOM 676 O O . MET A 1 83 ? 3.914 3.095 -8.235 1.00 96.56 83 MET A O 1
ATOM 680 N N . LEU A 1 84 ? 4.997 1.540 -7.010 1.00 94.12 84 LEU A N 1
ATOM 681 C CA . LEU A 1 84 ? 6.220 1.477 -7.788 1.00 94.12 84 LEU A CA 1
ATOM 682 C C . LEU A 1 84 ? 6.296 0.095 -8.411 1.00 94.12 84 LEU A C 1
ATOM 684 O O . LEU A 1 84 ? 5.773 -0.877 -7.861 1.00 94.12 84 LEU A O 1
ATOM 688 N N . GLN A 1 85 ? 7.045 -0.017 -9.49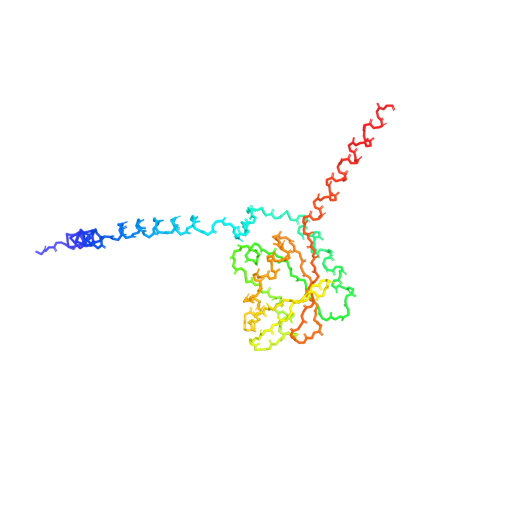7 1.00 91.62 85 GLN A N 1
ATOM 689 C CA . GLN A 1 85 ? 7.273 -1.288 -10.174 1.00 91.62 85 GLN A CA 1
ATOM 690 C C . GLN A 1 85 ? 7.714 -2.429 -9.230 1.00 91.62 85 GLN A C 1
ATOM 692 O O . GLN A 1 85 ? 7.265 -3.571 -9.377 1.00 91.62 85 GLN A O 1
ATOM 697 N N . SER A 1 86 ? 8.565 -2.132 -8.241 1.00 93.31 86 SER A N 1
ATOM 698 C CA . SER A 1 86 ? 9.041 -3.104 -7.248 1.00 93.31 86 SER A CA 1
ATOM 699 C C . SER A 1 86 ? 7.922 -3.671 -6.369 1.00 93.31 86 SER A C 1
ATOM 701 O O . SER A 1 86 ? 8.030 -4.820 -5.940 1.00 93.31 86 SER A O 1
ATOM 703 N N . HIS A 1 87 ? 6.848 -2.908 -6.149 1.00 95.06 87 HIS A N 1
ATOM 704 C CA . HIS A 1 87 ? 5.688 -3.333 -5.371 1.00 95.06 87 HIS A CA 1
ATOM 705 C C . HIS A 1 87 ? 4.773 -4.275 -6.170 1.00 95.06 87 HIS A C 1
ATOM 707 O O . HIS A 1 87 ? 4.161 -5.144 -5.565 1.00 95.06 87 HIS A O 1
ATOM 713 N N . VAL A 1 88 ? 4.689 -4.131 -7.501 1.00 94.06 88 VAL A N 1
ATOM 714 C CA . VAL A 1 88 ? 3.613 -4.757 -8.308 1.00 94.06 88 VAL A CA 1
ATOM 715 C C . VAL A 1 88 ? 4.072 -5.737 -9.394 1.00 94.06 88 VAL A C 1
ATOM 717 O O . VAL A 1 88 ? 3.249 -6.413 -9.998 1.00 94.06 88 VAL A O 1
ATOM 720 N N . SER A 1 89 ? 5.371 -5.819 -9.698 1.00 85.12 89 SER A N 1
ATOM 721 C CA . SER A 1 89 ? 5.862 -6.703 -10.779 1.00 85.12 89 SER A CA 1
ATOM 722 C C . SER A 1 89 ? 7.216 -7.366 -10.525 1.00 85.12 89 SER A C 1
ATOM 724 O O . SER A 1 89 ? 7.571 -8.306 -11.228 1.00 85.12 89 SER A O 1
ATOM 726 N N . GLY A 1 90 ? 7.992 -6.882 -9.551 1.00 78.31 90 GLY A N 1
ATOM 727 C CA . GLY A 1 90 ? 9.331 -7.400 -9.262 1.00 78.31 90 GLY A CA 1
ATOM 728 C C . GLY A 1 90 ? 9.405 -8.142 -7.934 1.00 78.31 90 GLY A C 1
ATOM 729 O O . GLY A 1 90 ? 9.467 -9.365 -7.899 1.00 78.31 90 GLY A O 1
ATOM 730 N N . GLY A 1 91 ? 9.448 -7.378 -6.839 1.00 86.50 91 GLY A N 1
ATOM 731 C CA . GLY A 1 91 ? 9.704 -7.910 -5.499 1.00 86.50 91 GLY A CA 1
ATOM 732 C C . GLY A 1 91 ? 8.449 -8.238 -4.700 1.00 86.50 91 GLY A C 1
ATOM 733 O O . GLY A 1 91 ? 8.540 -9.011 -3.754 1.00 86.50 91 GLY A O 1
ATOM 734 N N . PHE A 1 92 ? 7.301 -7.654 -5.063 1.00 92.19 92 PHE A N 1
ATOM 735 C CA . PHE A 1 92 ? 6.034 -7.814 -4.341 1.00 92.19 92 PHE A CA 1
ATOM 736 C C . PHE A 1 92 ? 6.182 -7.598 -2.829 1.00 92.19 92 PHE A C 1
ATOM 738 O O . PHE A 1 92 ? 5.653 -8.339 -2.006 1.00 92.19 92 PHE A O 1
ATOM 745 N N . TRP A 1 93 ? 6.914 -6.543 -2.482 1.00 95.00 93 TRP A N 1
ATOM 746 C CA . TRP A 1 93 ? 7.076 -6.050 -1.123 1.00 95.00 93 TRP A CA 1
ATOM 747 C C . TRP A 1 93 ? 6.505 -4.639 -1.057 1.00 95.00 93 TRP A C 1
ATOM 749 O O . TRP A 1 93 ? 6.931 -3.782 -1.834 1.00 95.00 93 TRP A O 1
ATOM 759 N N . LEU A 1 94 ? 5.577 -4.380 -0.134 1.00 97.25 94 LEU A N 1
ATOM 760 C CA . LEU A 1 94 ? 4.955 -3.065 0.011 1.00 97.25 94 LEU A CA 1
ATOM 761 C C . LEU A 1 94 ? 5.235 -2.469 1.386 1.00 97.25 94 LEU A C 1
ATOM 763 O O . LEU A 1 94 ? 4.592 -2.822 2.369 1.00 97.25 94 LEU A O 1
ATOM 767 N N . SER A 1 95 ? 6.136 -1.491 1.457 1.00 96.88 95 SER A N 1
ATOM 768 C CA . SER A 1 95 ? 6.275 -0.674 2.665 1.00 96.88 95 SER A CA 1
ATOM 769 C C . SER A 1 95 ? 5.118 0.318 2.792 1.00 96.88 95 SER A C 1
ATOM 771 O O . SER A 1 95 ? 4.807 1.047 1.847 1.00 96.88 95 SER A O 1
ATOM 773 N N . LEU A 1 96 ? 4.514 0.401 3.972 1.00 96.88 96 LEU A N 1
ATOM 774 C CA . LEU A 1 96 ? 3.530 1.425 4.312 1.00 96.88 96 LEU A CA 1
ATOM 775 C C . LEU A 1 96 ? 4.228 2.651 4.922 1.00 96.88 96 LEU A C 1
ATOM 777 O O . LEU A 1 96 ? 5.310 2.509 5.506 1.00 96.88 96 LEU A O 1
ATOM 781 N N . PRO A 1 97 ? 3.649 3.861 4.799 1.00 96.19 97 PRO A N 1
ATOM 782 C CA . PRO A 1 97 ? 4.203 5.061 5.418 1.00 96.19 97 PRO A CA 1
ATOM 783 C C . PRO A 1 97 ? 4.476 4.857 6.910 1.00 96.19 97 PRO A C 1
ATOM 785 O O . PRO A 1 97 ? 3.606 4.443 7.677 1.00 96.19 97 PRO A O 1
ATOM 788 N N . LEU A 1 98 ? 5.716 5.135 7.320 1.00 95.75 98 LEU A N 1
ATOM 789 C CA . LEU A 1 98 ? 6.220 4.767 8.644 1.00 95.75 98 LEU A CA 1
ATOM 790 C C . LEU A 1 98 ? 5.416 5.407 9.784 1.00 95.75 98 LEU A C 1
ATOM 792 O O . LEU A 1 98 ? 5.209 4.777 10.819 1.00 95.75 98 LEU A O 1
ATOM 796 N N . SER A 1 99 ? 4.970 6.651 9.598 1.00 96.69 99 SER A N 1
ATOM 797 C CA . SER A 1 99 ? 4.157 7.387 10.571 1.00 96.69 99 SER A CA 1
ATOM 798 C C . SER A 1 99 ? 2.808 6.710 10.813 1.00 96.69 99 SER A C 1
ATOM 800 O O . SER A 1 99 ? 2.431 6.498 11.964 1.00 96.69 99 SER A O 1
ATOM 802 N N . PHE A 1 100 ? 2.120 6.319 9.739 1.00 97.44 100 PHE A N 1
ATOM 803 C CA . PHE A 1 100 ? 0.856 5.594 9.808 1.00 97.44 100 PHE A CA 1
ATOM 804 C C . PHE A 1 100 ? 1.049 4.229 10.472 1.00 97.44 100 PHE A C 1
ATOM 806 O O . PHE A 1 100 ? 0.396 3.927 11.470 1.00 97.44 100 PHE A O 1
ATOM 813 N N . ALA A 1 101 ? 2.020 3.452 9.986 1.00 97.19 101 ALA A N 1
ATOM 814 C CA . ALA A 1 101 ? 2.301 2.113 10.487 1.00 97.19 101 ALA A CA 1
ATOM 815 C C . ALA A 1 101 ? 2.620 2.101 11.991 1.00 97.19 101 ALA A C 1
ATOM 817 O O . ALA A 1 101 ? 2.016 1.348 12.748 1.00 97.19 101 ALA A O 1
ATOM 818 N N . LYS A 1 102 ? 3.512 2.986 12.456 1.00 96.50 102 LYS A N 1
ATOM 819 C CA . LYS A 1 102 ? 3.888 3.064 13.878 1.00 96.50 102 LYS A CA 1
ATOM 820 C C . LYS A 1 102 ? 2.731 3.447 14.798 1.00 96.50 102 LYS A C 1
ATOM 822 O O . LYS A 1 102 ? 2.718 3.026 15.953 1.00 96.50 102 LYS A O 1
ATOM 827 N N . LYS A 1 103 ? 1.821 4.299 14.321 1.00 97.50 103 LYS A N 1
ATOM 828 C CA . LYS A 1 103 ? 0.725 4.838 15.131 1.00 97.50 103 LYS A CA 1
ATOM 829 C C . LYS A 1 103 ? -0.480 3.901 15.172 1.00 97.50 103 LYS A C 1
ATOM 831 O O . LYS A 1 103 ? -1.147 3.839 16.201 1.00 97.50 103 LYS A O 1
ATOM 836 N N . HIS A 1 104 ? -0.752 3.200 14.074 1.00 97.50 104 HIS A N 1
ATOM 837 C CA . HIS A 1 104 ? -2.039 2.543 13.857 1.00 97.50 104 HIS A CA 1
ATOM 838 C C . HIS A 1 104 ? -1.963 1.033 13.624 1.00 97.50 104 HIS A C 1
ATOM 840 O O . HIS A 1 104 ? -2.961 0.356 13.852 1.00 97.50 104 HIS A O 1
ATOM 846 N N . LEU A 1 105 ? -0.819 0.499 13.188 1.00 96.88 105 LEU A N 1
ATOM 847 C CA . LEU A 1 105 ? -0.697 -0.918 12.844 1.00 96.88 105 LEU A CA 1
ATOM 848 C C . LEU A 1 105 ? -0.116 -1.756 13.995 1.00 96.88 105 LEU A C 1
ATOM 850 O O . LEU A 1 105 ? 0.497 -1.214 14.924 1.00 96.88 105 LEU A O 1
ATOM 854 N N . PRO A 1 106 ? -0.286 -3.091 13.949 1.00 97.19 106 PRO A N 1
ATOM 855 C CA . PRO A 1 106 ? 0.216 -3.994 14.973 1.00 97.19 106 PRO A CA 1
ATOM 856 C C . PRO A 1 106 ? 1.729 -3.872 15.178 1.00 97.19 106 PRO A C 1
ATOM 858 O O . PRO A 1 106 ? 2.504 -3.666 14.248 1.00 97.19 106 PRO A O 1
ATOM 861 N N . LYS A 1 107 ? 2.177 -4.038 16.424 1.00 96.94 107 LYS A N 1
ATOM 862 C CA . LYS A 1 107 ? 3.608 -3.963 16.782 1.00 96.94 107 LYS A CA 1
ATOM 863 C C . LYS A 1 107 ? 4.357 -5.286 16.594 1.00 96.94 107 LYS A C 1
ATOM 865 O O . LYS A 1 107 ? 5.562 -5.337 16.820 1.00 96.94 107 LYS A O 1
ATOM 870 N N . LYS A 1 108 ? 3.642 -6.352 16.237 1.00 97.50 108 LYS A N 1
ATOM 871 C CA . LYS A 1 108 ? 4.171 -7.695 15.993 1.00 97.50 108 LYS A CA 1
ATOM 872 C C . LYS A 1 108 ? 3.753 -8.146 14.603 1.00 97.50 108 LYS A C 1
ATOM 874 O O . LYS A 1 108 ? 2.716 -7.706 14.108 1.00 97.50 108 LYS A O 1
ATOM 879 N N . ASP A 1 109 ? 4.560 -9.019 14.018 1.00 98.38 109 ASP A N 1
ATOM 880 C CA . ASP A 1 109 ? 4.257 -9.625 12.729 1.00 98.38 109 ASP A CA 1
ATOM 881 C C . ASP A 1 109 ? 2.936 -10.396 12.829 1.00 98.38 109 ASP A C 1
ATOM 883 O O . ASP A 1 109 ? 2.711 -11.137 13.789 1.00 98.38 109 ASP A O 1
ATOM 887 N N . THR A 1 110 ? 2.037 -10.167 11.877 1.00 98.19 110 THR A N 1
ATOM 888 C CA . THR A 1 110 ? 0.685 -10.734 11.902 1.00 98.19 110 THR A CA 1
ATOM 889 C C . THR A 1 110 ? 0.093 -10.780 10.503 1.00 98.19 110 THR A C 1
ATOM 891 O O . THR A 1 110 ? 0.513 -10.037 9.614 1.00 98.19 110 THR A O 1
ATOM 894 N N . MET A 1 111 ? -0.915 -11.630 10.317 1.00 98.38 111 MET A N 1
ATOM 895 C CA . MET A 1 111 ? -1.781 -11.532 9.150 1.00 98.38 111 MET A CA 1
ATOM 896 C C . MET A 1 111 ? -2.646 -10.277 9.260 1.00 98.38 111 MET A C 1
ATOM 898 O O . MET A 1 111 ? -3.125 -9.944 10.349 1.00 98.38 111 MET A O 1
ATOM 902 N N . ILE A 1 112 ? -2.817 -9.588 8.139 1.00 98.31 112 ILE A N 1
ATOM 903 C CA . ILE A 1 112 ? -3.789 -8.518 7.978 1.00 98.31 112 ILE A CA 1
ATOM 904 C C . ILE A 1 112 ? -4.705 -8.825 6.796 1.00 98.31 112 ILE A C 1
ATOM 906 O O . ILE A 1 112 ? -4.279 -9.420 5.805 1.00 98.31 112 ILE A O 1
ATOM 910 N N . THR A 1 113 ? -5.947 -8.376 6.894 1.00 98.69 113 THR A N 1
ATOM 911 C CA . THR A 1 113 ? -6.936 -8.467 5.825 1.00 98.69 113 THR A CA 1
ATOM 912 C C . THR A 1 113 ? -6.932 -7.177 5.013 1.00 98.69 113 THR A C 1
ATOM 914 O O . THR A 1 113 ? -7.034 -6.082 5.571 1.00 98.69 113 THR A O 1
ATOM 917 N N . LEU A 1 114 ? -6.809 -7.313 3.697 1.00 98.56 114 LEU A N 1
ATOM 918 C CA . LEU A 1 114 ? -7.019 -6.265 2.708 1.00 98.56 114 LEU A CA 1
ATOM 919 C C . LEU A 1 114 ? -8.412 -6.459 2.111 1.00 98.56 114 LEU A C 1
ATOM 921 O O . LEU A 1 114 ? -8.684 -7.507 1.535 1.00 98.56 114 LEU A O 1
ATOM 925 N N . GLU A 1 115 ? -9.278 -5.468 2.266 1.00 98.31 115 GLU A N 1
ATOM 926 C CA . GLU A 1 115 ? -10.637 -5.464 1.720 1.00 98.31 115 GLU A CA 1
ATOM 927 C C . GLU A 1 115 ? -10.719 -4.439 0.588 1.00 98.31 115 GLU A C 1
ATOM 929 O O . GLU A 1 115 ? -10.298 -3.297 0.771 1.00 98.31 115 GLU A O 1
ATOM 934 N N . ASP A 1 116 ? -11.225 -4.818 -0.581 1.00 96.00 116 ASP A N 1
ATOM 935 C CA . ASP A 1 116 ? -11.388 -3.894 -1.709 1.00 96.00 116 ASP A CA 1
ATOM 936 C C . ASP A 1 116 ? -12.698 -3.071 -1.634 1.00 96.00 116 ASP A C 1
ATOM 938 O O . ASP A 1 116 ? -13.399 -3.032 -0.616 1.00 96.00 116 ASP A O 1
ATOM 942 N N . SER A 1 117 ? -13.030 -2.341 -2.704 1.00 91.50 117 SER A N 1
ATOM 943 C CA . SER A 1 117 ? -14.281 -1.573 -2.785 1.00 91.50 117 SER A CA 1
ATOM 944 C C . SER A 1 117 ? -15.532 -2.446 -2.894 1.00 91.50 117 SER A C 1
ATOM 946 O O . SER A 1 117 ? -16.606 -1.999 -2.487 1.00 91.50 117 SER A O 1
ATOM 948 N N . ASP A 1 118 ? -15.386 -3.662 -3.420 1.00 92.81 118 ASP A N 1
ATOM 949 C CA . ASP A 1 118 ? -16.460 -4.628 -3.653 1.00 92.81 118 ASP A CA 1
ATOM 950 C C . ASP A 1 118 ? -16.677 -5.550 -2.434 1.00 92.81 118 ASP A C 1
ATOM 952 O O . ASP A 1 118 ? -17.609 -6.355 -2.413 1.00 92.81 118 ASP A O 1
ATOM 956 N N . GLY A 1 119 ? -15.849 -5.403 -1.392 1.00 93.56 119 GLY A N 1
ATOM 957 C CA . GLY A 1 119 ? -15.887 -6.192 -0.162 1.00 93.56 119 GLY A CA 1
ATOM 958 C C . GLY A 1 119 ? -15.139 -7.524 -0.262 1.00 93.56 119 GLY A C 1
ATOM 959 O O . GLY A 1 119 ? -15.295 -8.372 0.616 1.00 93.56 119 GLY A O 1
ATOM 960 N N . GLN A 1 120 ? -14.346 -7.743 -1.314 1.00 96.12 120 GLN A N 1
ATOM 961 C CA . GLN A 1 120 ? -13.515 -8.933 -1.434 1.00 96.12 120 GLN A CA 1
ATOM 962 C C . GLN A 1 120 ? -12.322 -8.840 -0.483 1.00 96.12 120 GLN A C 1
ATOM 964 O O . GLN A 1 120 ? -11.591 -7.849 -0.456 1.00 96.12 120 GLN A O 1
ATOM 969 N N . GLU A 1 121 ? -12.115 -9.907 0.284 1.00 97.62 121 GLU A N 1
ATOM 970 C CA . GLU A 1 121 ? -11.040 -10.002 1.263 1.00 97.62 121 GLU A CA 1
ATOM 971 C C . GLU A 1 121 ? -9.842 -10.775 0.706 1.00 97.62 121 GLU A C 1
ATOM 973 O O . GLU A 1 121 ? -9.979 -11.828 0.085 1.00 97.62 121 GLU A O 1
ATOM 978 N N . SER A 1 122 ? -8.644 -10.266 0.970 1.00 97.94 122 SER A N 1
ATOM 979 C CA . SER A 1 122 ? -7.368 -10.921 0.692 1.00 97.94 122 SER A CA 1
ATOM 980 C C . SER A 1 122 ? -6.474 -10.854 1.921 1.00 97.94 122 SER A C 1
ATOM 982 O O . SER A 1 122 ? -6.378 -9.819 2.577 1.00 97.94 122 SER A O 1
ATOM 984 N N . GLU A 1 123 ? -5.762 -11.932 2.221 1.00 98.00 123 GLU A N 1
ATOM 985 C CA . GLU A 1 123 ? -4.832 -11.953 3.349 1.00 98.00 123 GLU A CA 1
ATOM 986 C C . GLU A 1 123 ? -3.427 -11.518 2.928 1.00 98.00 123 GLU A C 1
ATOM 988 O O . GLU A 1 123 ? -2.919 -11.912 1.875 1.00 98.00 123 GLU A O 1
ATOM 993 N N . SER A 1 124 ? -2.760 -10.728 3.772 1.00 98.00 124 SER A N 1
ATOM 994 C CA . SER A 1 124 ? -1.338 -10.433 3.623 1.00 98.00 124 SER A CA 1
ATOM 995 C C . SER A 1 124 ? -0.594 -10.418 4.952 1.00 98.00 124 SER A C 1
ATOM 997 O O . SER A 1 124 ? -1.056 -9.884 5.956 1.00 98.00 124 SER A O 1
ATOM 999 N N . PHE A 1 125 ? 0.610 -10.983 4.950 1.00 98.25 125 PHE A N 1
ATOM 1000 C CA . PHE A 1 125 ? 1.485 -10.999 6.106 1.00 98.25 125 PHE A CA 1
ATOM 1001 C C . PHE A 1 125 ? 2.203 -9.656 6.261 1.00 98.25 125 PHE A C 1
ATOM 1003 O O . PHE A 1 125 ? 3.015 -9.259 5.413 1.00 98.25 125 PHE A O 1
ATOM 1010 N N . TYR A 1 126 ? 1.918 -8.973 7.367 1.00 98.50 126 TYR A N 1
ATOM 1011 C CA . TYR A 1 126 ? 2.526 -7.708 7.751 1.00 98.50 126 TYR A CA 1
ATOM 1012 C C . TYR A 1 126 ? 3.730 -7.944 8.667 1.00 98.50 126 TYR A C 1
ATOM 1014 O O . TYR A 1 126 ? 3.612 -8.575 9.716 1.00 98.50 126 TYR A O 1
ATOM 1022 N N . LEU A 1 127 ? 4.886 -7.397 8.283 1.00 98.00 127 LEU A N 1
ATOM 1023 C CA . LEU A 1 127 ? 6.109 -7.408 9.086 1.00 98.00 127 LEU A CA 1
ATOM 1024 C C . LEU A 1 127 ? 6.236 -6.081 9.835 1.00 98.00 127 LEU A C 1
ATOM 1026 O O . LEU A 1 127 ? 6.568 -5.055 9.234 1.00 98.00 127 LEU A O 1
ATOM 1030 N N . ALA A 1 128 ? 6.023 -6.093 11.148 1.00 96.56 128 ALA A N 1
ATOM 1031 C CA . ALA A 1 128 ? 5.938 -4.887 11.965 1.00 96.56 128 ALA A CA 1
ATOM 1032 C C . ALA A 1 128 ? 7.264 -4.121 12.017 1.00 96.56 128 ALA A C 1
ATOM 1034 O O . ALA A 1 128 ? 7.283 -2.900 11.863 1.00 96.56 128 ALA A O 1
ATOM 1035 N N . TYR A 1 129 ? 8.386 -4.834 12.156 1.00 94.94 129 TYR A N 1
ATOM 1036 C CA . TYR A 1 129 ? 9.714 -4.209 12.179 1.00 94.94 129 TYR A CA 1
ATOM 1037 C C . TYR A 1 129 ? 10.063 -3.519 10.851 1.00 94.94 129 TYR A C 1
ATOM 1039 O O . TYR A 1 129 ? 10.761 -2.508 10.837 1.00 94.94 129 TYR A O 1
ATOM 1047 N N . LYS A 1 130 ? 9.556 -4.055 9.736 1.00 94.62 130 LYS A N 1
ATOM 1048 C CA . LYS A 1 130 ? 9.798 -3.542 8.382 1.00 94.62 130 LYS A CA 1
ATOM 1049 C C . LYS A 1 130 ? 8.639 -2.704 7.833 1.00 94.62 130 LYS A C 1
ATOM 1051 O O . LYS A 1 130 ? 8.676 -2.341 6.658 1.00 94.62 130 LYS A O 1
ATOM 1056 N N . ASN A 1 131 ? 7.615 -2.436 8.651 1.00 95.81 131 ASN A N 1
ATOM 1057 C CA . ASN A 1 131 ? 6.442 -1.625 8.324 1.00 95.81 131 ASN A CA 1
ATOM 1058 C C . ASN A 1 131 ? 5.836 -1.929 6.942 1.00 95.81 131 ASN A C 1
ATOM 1060 O O . ASN A 1 131 ? 5.518 -1.005 6.192 1.00 95.81 131 ASN A O 1
ATOM 1064 N N . GLY A 1 132 ? 5.708 -3.206 6.572 1.00 96.81 132 GLY A N 1
ATOM 1065 C CA . GLY A 1 132 ? 5.321 -3.561 5.210 1.00 96.81 132 GLY A CA 1
ATOM 1066 C C . GLY A 1 132 ? 4.663 -4.921 5.043 1.00 96.81 132 GLY A C 1
ATOM 1067 O O . GLY A 1 132 ? 4.774 -5.798 5.898 1.00 96.81 132 GLY A O 1
ATOM 1068 N N . LEU A 1 133 ? 3.974 -5.058 3.915 1.00 97.88 133 LEU A N 1
ATOM 1069 C CA . LEU A 1 133 ? 3.268 -6.250 3.465 1.00 97.88 133 LEU A CA 1
ATOM 1070 C C . LEU A 1 133 ? 4.187 -7.121 2.613 1.00 97.88 133 LEU A C 1
ATOM 1072 O O . LEU A 1 133 ? 4.937 -6.617 1.770 1.00 97.88 133 LEU A O 1
ATOM 1076 N N . SER A 1 134 ? 4.123 -8.428 2.857 1.00 95.88 134 SER A N 1
ATOM 1077 C CA . SER A 1 134 ? 4.964 -9.441 2.216 1.00 95.88 134 SER A CA 1
ATOM 1078 C C . SER A 1 134 ? 4.135 -10.559 1.596 1.00 95.88 134 SER A C 1
ATOM 1080 O O . SER A 1 134 ? 3.523 -10.361 0.550 1.00 95.88 134 SER A O 1
ATOM 1082 N N . GLY A 1 135 ? 4.101 -11.739 2.223 1.00 95.62 135 GLY A N 1
ATOM 1083 C CA . GLY A 1 135 ? 3.272 -12.853 1.774 1.00 95.62 135 GLY A CA 1
ATOM 1084 C C . GLY A 1 135 ? 1.829 -12.393 1.572 1.00 95.62 135 GLY A C 1
ATOM 1085 O O . GLY A 1 135 ? 1.339 -11.557 2.324 1.00 95.62 135 GLY A O 1
ATOM 1086 N N . GLY A 1 136 ? 1.178 -12.859 0.509 1.00 96.38 136 GLY A N 1
ATOM 1087 C CA . GLY A 1 136 ? -0.184 -12.445 0.154 1.00 96.38 136 GLY A CA 1
ATOM 1088 C C . GLY A 1 136 ? -0.289 -11.139 -0.646 1.00 96.38 136 GLY A C 1
ATOM 1089 O O . GLY A 1 136 ? -1.144 -11.047 -1.523 1.00 96.38 136 GLY A O 1
ATOM 1090 N N . TRP A 1 137 ? 0.640 -10.182 -0.490 1.00 98.00 137 TRP A N 1
ATOM 1091 C CA . TRP A 1 137 ? 0.608 -8.928 -1.265 1.00 98.00 137 TRP A CA 1
ATOM 1092 C C . TRP A 1 137 ? 0.716 -9.170 -2.777 1.00 98.00 137 TRP A C 1
ATOM 1094 O O . TRP A 1 137 ? 0.046 -8.504 -3.563 1.00 98.00 137 TRP A O 1
ATOM 1104 N N . ARG A 1 138 ? 1.520 -10.159 -3.201 1.00 96.12 138 ARG A N 1
ATOM 1105 C CA . ARG A 1 138 ? 1.603 -10.556 -4.619 1.00 96.12 138 ARG A CA 1
ATOM 1106 C C . ARG A 1 138 ? 0.239 -10.952 -5.184 1.00 96.12 138 ARG A C 1
ATOM 1108 O O . ARG A 1 138 ? -0.065 -10.538 -6.295 1.00 96.12 138 ARG A O 1
ATOM 1115 N N . GLY A 1 139 ? -0.537 -11.742 -4.437 1.00 96.38 139 GLY A N 1
ATOM 1116 C CA . GLY A 1 139 ? -1.872 -12.183 -4.851 1.00 96.38 139 GLY A CA 1
ATOM 1117 C C . GLY A 1 139 ? -2.779 -10.979 -5.050 1.00 96.38 139 GLY A C 1
ATOM 1118 O O . GLY A 1 139 ? -3.152 -10.686 -6.180 1.00 96.38 139 GLY A O 1
ATOM 1119 N N . PHE A 1 140 ? -2.938 -10.172 -3.995 1.00 97.31 140 PHE A N 1
ATOM 1120 C CA . PHE A 1 140 ? -3.724 -8.938 -4.046 1.00 97.31 140 PHE A CA 1
ATOM 1121 C C . PHE A 1 140 ? -3.334 -8.038 -5.230 1.00 97.31 140 PHE A C 1
ATOM 1123 O O . PHE A 1 140 ? -4.194 -7.579 -5.980 1.00 97.31 140 PHE A O 1
ATOM 1130 N N . SER A 1 141 ? -2.032 -7.817 -5.446 1.00 96.88 141 SER A N 1
ATOM 1131 C CA . SER A 1 141 ? -1.532 -6.983 -6.542 1.00 96.88 141 SER A CA 1
ATOM 1132 C C . SER A 1 141 ? -1.870 -7.534 -7.929 1.00 96.88 141 SER A C 1
ATOM 1134 O O . SER A 1 141 ? -2.112 -6.743 -8.841 1.00 96.88 141 SER A O 1
ATOM 1136 N N . ILE A 1 142 ? -1.831 -8.854 -8.119 1.00 95.06 142 ILE A N 1
ATOM 1137 C CA . ILE A 1 142 ? -2.122 -9.502 -9.404 1.00 95.06 142 ILE A CA 1
ATOM 1138 C C . ILE A 1 142 ? -3.628 -9.529 -9.654 1.00 95.06 142 ILE A C 1
ATOM 1140 O O . ILE A 1 142 ? -4.059 -9.136 -10.740 1.00 95.06 142 ILE A O 1
ATOM 1144 N N . ASP A 1 143 ? -4.413 -9.908 -8.648 1.00 95.50 143 ASP A N 1
ATOM 1145 C CA . ASP A 1 143 ? -5.871 -10.020 -8.736 1.00 95.50 143 ASP A CA 1
ATOM 1146 C C . ASP A 1 143 ? -6.495 -8.664 -9.085 1.00 95.50 143 ASP A C 1
ATOM 1148 O O . ASP A 1 143 ? -7.322 -8.546 -9.992 1.00 95.50 143 ASP A O 1
ATOM 1152 N N . HIS A 1 144 ? -5.968 -7.600 -8.475 1.00 96.06 144 HIS A N 1
ATOM 1153 C CA . HIS A 1 144 ? -6.371 -6.228 -8.757 1.00 96.06 144 HIS A CA 1
ATOM 1154 C C . HIS A 1 144 ? -5.621 -5.605 -9.937 1.00 96.06 144 HIS A C 1
ATOM 1156 O O . HIS A 1 144 ? -5.855 -4.442 -10.257 1.00 96.06 144 HIS A O 1
ATOM 1162 N N . LYS A 1 145 ? -4.732 -6.327 -10.628 1.00 95.12 145 LYS A N 1
ATOM 1163 C CA . LYS A 1 145 ? -3.982 -5.827 -11.797 1.00 95.12 145 LYS A CA 1
ATOM 1164 C C . LYS A 1 145 ? -3.282 -4.491 -11.518 1.00 95.12 145 LYS A C 1
ATOM 1166 O O . LYS A 1 145 ? -3.364 -3.577 -12.339 1.00 95.12 145 LYS A O 1
ATOM 1171 N N . LEU A 1 146 ? -2.686 -4.333 -10.337 1.00 96.00 146 LEU A N 1
ATOM 1172 C CA . LEU A 1 146 ? -2.020 -3.088 -9.955 1.00 96.00 146 LEU A CA 1
ATOM 1173 C C . LEU A 1 146 ? -0.819 -2.820 -10.865 1.00 96.00 146 LEU A C 1
ATOM 1175 O O . LEU A 1 146 ? -0.099 -3.740 -11.262 1.00 96.00 146 LEU A O 1
ATOM 1179 N N . GLN A 1 147 ? -0.592 -1.548 -11.176 1.00 94.94 147 GLN A N 1
ATOM 1180 C CA . GLN A 1 147 ? 0.481 -1.109 -12.062 1.00 94.94 147 GLN A CA 1
ATOM 1181 C C . GLN A 1 147 ? 1.358 -0.038 -11.412 1.00 94.94 147 GLN A C 1
ATOM 1183 O O . GLN A 1 147 ? 1.033 0.545 -10.377 1.00 94.94 147 GLN A O 1
ATOM 1188 N N . ASP A 1 148 ? 2.525 0.198 -12.015 1.00 94.44 148 ASP A N 1
ATOM 1189 C CA . ASP A 1 148 ? 3.350 1.350 -11.662 1.00 94.44 148 ASP A CA 1
ATOM 1190 C C . ASP A 1 148 ? 2.543 2.639 -11.866 1.00 94.44 148 ASP A C 1
ATOM 1192 O O . ASP A 1 148 ? 1.897 2.807 -12.896 1.00 94.44 148 ASP A O 1
ATOM 1196 N N . GLY A 1 149 ? 2.585 3.546 -10.890 1.00 95.12 149 GLY A N 1
ATOM 1197 C CA . GLY A 1 149 ? 1.860 4.817 -10.955 1.00 95.12 149 GLY A CA 1
ATOM 1198 C C . GLY A 1 149 ? 0.507 4.826 -10.256 1.00 95.12 149 GLY A C 1
ATOM 1199 O O . GLY A 1 149 ? 0.092 5.904 -9.839 1.00 95.12 149 GLY A O 1
ATOM 1200 N N . ASP A 1 150 ? -0.132 3.670 -10.059 1.00 97.38 150 ASP A N 1
ATOM 1201 C CA . ASP A 1 150 ? -1.392 3.592 -9.312 1.00 97.38 150 ASP A CA 1
ATOM 1202 C C . ASP A 1 150 ? -1.218 4.138 -7.887 1.00 97.38 150 ASP A C 1
ATOM 1204 O O . ASP A 1 150 ? -0.149 4.021 -7.277 1.00 97.38 150 ASP A O 1
ATOM 1208 N N . ALA A 1 151 ? -2.273 4.726 -7.332 1.00 97.88 151 ALA A N 1
ATOM 1209 C CA . ALA A 1 151 ? -2.300 5.203 -5.956 1.00 97.88 151 ALA A CA 1
ATOM 1210 C C . ALA A 1 151 ? -3.346 4.424 -5.160 1.00 97.88 151 ALA A C 1
ATOM 1212 O O . ALA A 1 151 ? -4.457 4.195 -5.632 1.00 97.88 151 ALA A O 1
ATOM 1213 N N . LEU A 1 152 ? -2.980 3.994 -3.955 1.00 98.44 152 LEU A N 1
ATOM 1214 C CA . LEU A 1 152 ? -3.872 3.283 -3.044 1.00 98.44 152 LEU A CA 1
ATOM 1215 C C . LEU A 1 152 ? -4.094 4.125 -1.792 1.00 98.44 152 LEU A C 1
ATOM 1217 O O . LEU A 1 152 ? -3.130 4.659 -1.243 1.00 98.44 152 LEU A O 1
ATOM 1221 N N . VAL A 1 153 ? -5.333 4.185 -1.311 1.00 98.62 153 VAL A N 1
ATOM 1222 C CA . VAL A 1 153 ? -5.649 4.656 0.043 1.00 98.62 153 VAL A CA 1
ATOM 1223 C C . VAL A 1 153 ? -5.903 3.436 0.912 1.00 98.62 153 VAL A C 1
ATOM 1225 O O . VAL A 1 153 ? -6.813 2.661 0.635 1.00 98.62 153 VAL A O 1
ATOM 1228 N N . PHE A 1 154 ? -5.109 3.281 1.966 1.00 98.56 154 PHE A N 1
ATOM 1229 C CA . PHE A 1 154 ? -5.336 2.289 3.009 1.00 98.56 154 PHE A CA 1
ATOM 1230 C C . PHE A 1 154 ? -6.090 2.951 4.155 1.00 98.56 154 PHE A C 1
ATOM 1232 O O . PHE A 1 154 ? -5.543 3.834 4.814 1.00 98.56 154 PHE A O 1
ATOM 1239 N N . GLU A 1 155 ? -7.325 2.531 4.390 1.00 98.25 155 GLU A N 1
ATOM 1240 C CA . GLU A 1 155 ? -8.199 2.992 5.466 1.00 98.25 155 GLU A CA 1
ATOM 1241 C C . GLU A 1 155 ? -8.283 1.931 6.568 1.00 98.25 155 GLU A C 1
ATOM 1243 O O . GLU A 1 155 ? -8.540 0.758 6.304 1.00 98.25 155 GLU A O 1
ATOM 1248 N N . LEU A 1 156 ? -8.056 2.324 7.822 1.00 98.25 156 LEU A N 1
ATOM 1249 C CA . LEU A 1 156 ? -8.046 1.397 8.953 1.00 98.25 156 LEU A CA 1
ATOM 1250 C C . LEU A 1 156 ? -9.459 1.078 9.452 1.00 98.25 156 LEU A C 1
ATOM 1252 O O . LEU A 1 156 ? -10.049 1.851 10.215 1.00 98.25 156 LEU A O 1
ATOM 1256 N N . MET A 1 157 ? -9.965 -0.103 9.097 1.00 97.44 157 MET A N 1
ATOM 1257 C CA . MET A 1 157 ? -11.267 -0.607 9.549 1.00 97.44 157 MET A CA 1
ATOM 1258 C C . MET A 1 157 ? -11.174 -1.287 10.917 1.00 97.44 157 MET A C 1
ATOM 1260 O O . MET A 1 157 ? -12.026 -1.090 11.780 1.00 97.44 157 MET A O 1
ATOM 1264 N N . GLU A 1 158 ? -10.104 -2.036 11.154 1.00 96.19 158 GLU A N 1
ATOM 1265 C CA . GLU A 1 158 ? -9.806 -2.695 12.429 1.00 96.19 158 GLU A CA 1
ATOM 1266 C C . GLU A 1 158 ? -8.280 -2.784 12.584 1.00 96.19 158 GLU A C 1
ATOM 1268 O O . GLU A 1 158 ? -7.566 -2.589 11.598 1.00 96.19 158 GLU A O 1
ATOM 1273 N N . PRO A 1 159 ? -7.732 -3.108 13.771 1.00 94.75 159 PRO A N 1
ATOM 1274 C CA . PRO A 1 159 ? -6.281 -3.186 13.968 1.00 94.75 159 PRO A CA 1
ATOM 1275 C C . PRO A 1 159 ? -5.532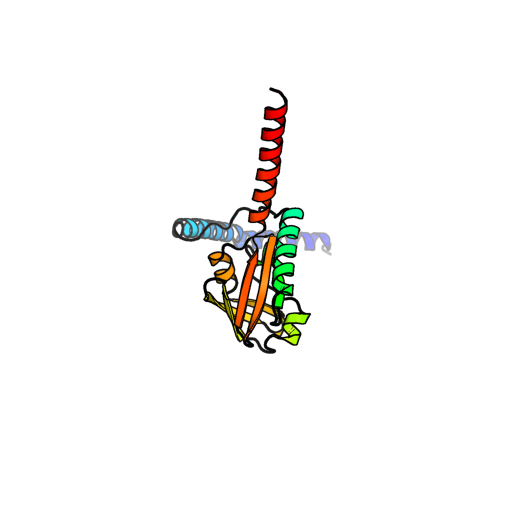 -4.076 12.961 1.00 94.75 159 PRO A C 1
ATOM 1277 O O . PRO A 1 159 ? -4.349 -3.855 12.717 1.00 94.75 159 PRO A O 1
ATOM 1280 N N . THR A 1 160 ? -6.206 -5.068 12.375 1.00 97.56 160 THR A N 1
ATOM 1281 C CA . THR A 1 160 ? -5.659 -5.997 11.373 1.00 97.56 160 THR A CA 1
ATOM 1282 C C . THR A 1 160 ? -6.463 -6.010 10.071 1.00 97.56 160 THR A C 1
ATOM 1284 O O . THR A 1 160 ? -6.328 -6.950 9.297 1.00 97.56 160 THR A O 1
ATOM 1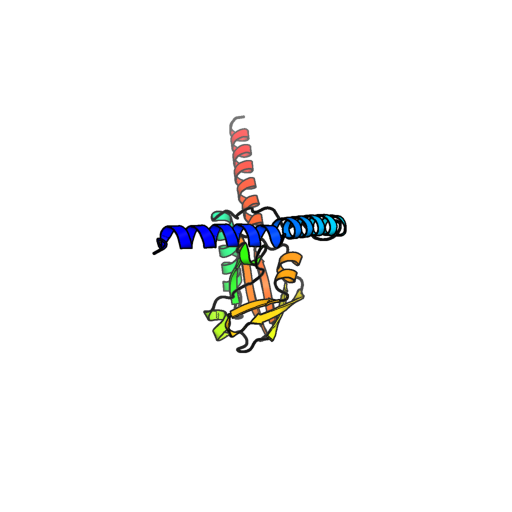287 N N . ARG A 1 161 ? -7.291 -4.989 9.807 1.00 98.31 161 ARG A N 1
ATOM 1288 C CA . ARG A 1 161 ? -8.126 -4.899 8.599 1.00 98.31 161 ARG A CA 1
ATOM 1289 C C . ARG A 1 161 ? -7.996 -3.526 7.955 1.00 98.31 161 ARG A C 1
ATOM 1291 O O . ARG A 1 161 ? -8.320 -2.508 8.573 1.00 98.31 161 ARG A O 1
ATOM 1298 N N . LEU A 1 162 ? -7.534 -3.511 6.710 1.00 98.44 162 LEU A N 1
ATOM 1299 C CA . LEU A 1 162 ? -7.388 -2.312 5.897 1.00 98.44 162 LEU A CA 1
ATOM 1300 C C . LEU A 1 162 ? -8.331 -2.388 4.702 1.00 98.44 162 LEU A C 1
ATOM 1302 O O . LEU A 1 162 ? -8.229 -3.312 3.898 1.00 98.44 162 LEU A O 1
ATOM 1306 N N . LYS A 1 163 ? -9.193 -1.384 4.556 1.00 98.50 163 LYS A N 1
ATOM 1307 C CA . LYS A 1 163 ? -9.922 -1.166 3.312 1.00 98.50 163 LYS A CA 1
ATOM 1308 C C . LYS A 1 163 ? -9.019 -0.441 2.320 1.00 98.50 163 LYS A C 1
ATOM 1310 O O . LYS A 1 163 ? -8.321 0.504 2.693 1.00 98.50 163 LYS A O 1
ATOM 1315 N N . VAL A 1 164 ? -8.992 -0.903 1.077 1.00 98.44 164 VAL A N 1
ATOM 1316 C CA . VAL A 1 164 ? -8.083 -0.438 0.032 1.00 98.44 164 VAL A CA 1
ATOM 1317 C C . VAL A 1 164 ? -8.887 0.204 -1.089 1.00 98.44 164 VAL A C 1
ATOM 1319 O O . VAL A 1 164 ? -9.596 -0.468 -1.833 1.00 98.44 164 VAL A O 1
ATOM 1322 N N . HIS A 1 165 ? -8.731 1.515 -1.248 1.00 97.88 165 HIS A N 1
ATOM 1323 C CA . HIS A 1 165 ? -9.302 2.254 -2.374 1.00 97.88 165 HIS A CA 1
ATOM 1324 C C . HIS A 1 165 ? -8.235 2.416 -3.458 1.00 97.88 165 HIS A C 1
ATOM 1326 O O . HIS A 1 165 ? -7.142 2.908 -3.169 1.00 97.88 165 HIS A O 1
ATOM 1332 N N . ILE A 1 166 ? -8.526 1.995 -4.691 1.00 97.75 166 ILE A N 1
ATOM 1333 C CA . ILE A 1 166 ? -7.548 1.929 -5.789 1.00 97.75 166 ILE A CA 1
ATOM 1334 C C . ILE A 1 166 ? -7.838 3.018 -6.828 1.00 97.75 166 ILE A C 1
ATOM 1336 O O . ILE A 1 166 ? -8.914 3.049 -7.419 1.00 97.75 166 ILE A O 1
ATOM 1340 N N . PHE A 1 167 ? -6.841 3.855 -7.115 1.00 96.69 167 PHE A N 1
ATOM 1341 C CA . PHE A 1 167 ? -6.889 4.926 -8.112 1.00 96.69 167 PHE A CA 1
ATOM 1342 C C . PHE A 1 167 ? -5.899 4.614 -9.230 1.00 96.69 167 PHE A C 1
ATOM 1344 O O . PHE A 1 167 ? -4.684 4.578 -9.009 1.00 96.69 167 PHE A O 1
ATOM 1351 N N . ARG A 1 168 ? -6.415 4.356 -10.435 1.00 95.69 168 ARG A N 1
ATOM 1352 C CA . ARG A 1 168 ? -5.601 3.914 -11.571 1.00 95.69 168 ARG A CA 1
ATOM 1353 C C . ARG A 1 168 ? -4.980 5.093 -12.288 1.00 95.69 168 ARG A C 1
ATOM 1355 O O . ARG A 1 168 ? -5.696 5.975 -12.752 1.00 95.69 168 ARG A O 1
ATOM 1362 N N . ALA A 1 169 ? -3.667 5.070 -12.484 1.00 92.94 169 ALA A N 1
ATOM 1363 C CA . ALA A 1 169 ? -3.010 6.120 -13.260 1.00 92.94 169 ALA A CA 1
ATOM 1364 C C . ALA A 1 169 ? -3.417 6.085 -14.745 1.00 92.94 169 ALA A C 1
ATOM 1366 O O . ALA A 1 169 ? -3.596 7.125 -15.377 1.00 92.94 169 ALA A O 1
ATOM 1367 N N . ALA A 1 170 ? -3.651 4.888 -15.293 1.00 86.81 170 ALA A N 1
ATOM 1368 C CA . ALA A 1 170 ? -4.055 4.702 -16.687 1.00 86.81 170 ALA A CA 1
ATOM 1369 C C . ALA A 1 170 ? -5.404 5.362 -17.041 1.00 86.81 170 ALA A C 1
ATOM 1371 O O . ALA A 1 170 ? -5.621 5.734 -18.197 1.00 86.81 170 ALA A O 1
ATOM 1372 N N . ASP A 1 171 ? -6.300 5.554 -16.067 1.00 85.38 171 ASP A N 1
ATOM 1373 C CA . ASP A 1 171 ? -7.604 6.181 -16.313 1.00 85.38 171 ASP A CA 1
ATOM 1374 C C . ASP A 1 171 ? -7.462 7.662 -16.703 1.00 85.38 171 ASP A C 1
ATOM 1376 O O . ASP A 1 171 ? -8.271 8.195 -17.470 1.00 85.38 171 ASP A O 1
ATOM 1380 N N . TYR A 1 172 ? -6.380 8.315 -16.268 1.00 71.88 172 TYR A N 1
ATOM 1381 C CA . TYR A 1 172 ? -6.133 9.738 -16.504 1.00 71.88 172 TYR A CA 1
ATOM 1382 C C . TYR A 1 172 ? -5.480 10.028 -17.865 1.00 71.88 172 TYR A C 1
ATOM 1384 O O . TYR A 1 172 ? -5.754 11.077 -18.457 1.00 71.88 172 TYR A O 1
ATOM 1392 N N . GLN A 1 173 ? -4.788 9.050 -18.464 1.00 61.81 173 GLN A N 1
ATOM 1393 C CA . GLN A 1 173 ? -4.332 9.119 -19.864 1.00 61.81 173 GLN A CA 1
ATOM 1394 C C . GLN A 1 173 ? -5.507 9.289 -20.836 1.00 61.81 173 GLN A C 1
ATOM 1396 O O . GLN A 1 173 ? -5.429 9.993 -21.849 1.00 61.81 173 GLN A O 1
ATOM 1401 N N . ARG A 1 174 ? -6.641 8.654 -20.518 1.00 55.56 174 ARG A N 1
ATOM 1402 C CA . ARG A 1 174 ? -7.828 8.625 -21.381 1.00 55.56 174 ARG A CA 1
ATOM 1403 C C . ARG A 1 174 ? -8.604 9.944 -21.374 1.00 55.56 174 ARG A C 1
ATOM 1405 O O . ARG A 1 174 ? -9.283 10.255 -22.355 1.00 55.56 174 ARG A O 1
ATOM 1412 N N . ILE A 1 175 ? -8.476 10.733 -20.307 1.00 55.50 175 ILE A N 1
ATOM 1413 C CA . ILE A 1 175 ? -9.105 12.055 -20.178 1.00 55.50 175 ILE A CA 1
ATOM 1414 C C . ILE A 1 175 ? -8.387 13.078 -21.079 1.00 55.50 175 ILE A C 1
ATOM 1416 O O . ILE A 1 175 ? -9.045 13.854 -21.776 1.00 55.50 175 ILE A O 1
ATOM 1420 N N . GLN A 1 176 ? -7.055 13.018 -21.175 1.00 47.88 176 GLN A N 1
ATOM 1421 C CA . GLN A 1 176 ? -6.274 13.908 -22.047 1.00 47.88 176 GLN A CA 1
ATOM 1422 C C . GLN A 1 176 ? -6.412 13.555 -23.539 1.00 47.88 176 GLN A C 1
ATOM 1424 O O . GLN A 1 176 ? -6.525 14.447 -24.3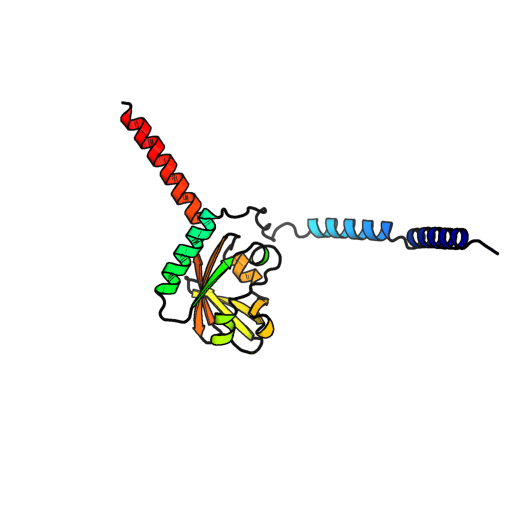83 1.00 47.88 176 GLN A O 1
ATOM 1429 N N . GLY A 1 177 ? -6.517 12.263 -23.879 1.00 50.16 177 GLY A N 1
ATOM 1430 C CA . GLY A 1 177 ? -6.779 11.819 -25.256 1.00 50.16 177 GLY A CA 1
ATOM 1431 C C . GLY A 1 177 ? -8.135 12.285 -25.811 1.00 50.16 177 GLY A C 1
ATOM 1432 O O . GLY A 1 177 ? -8.233 12.646 -26.987 1.00 50.16 177 GLY A O 1
ATOM 1433 N N . LYS A 1 178 ? -9.177 12.356 -24.968 1.00 45.84 178 LYS A N 1
ATOM 1434 C CA . LYS A 1 178 ? -10.477 12.939 -25.351 1.00 45.84 178 LYS A CA 1
ATOM 1435 C C . LYS A 1 178 ? -10.387 14.457 -25.555 1.00 45.84 178 LYS A C 1
ATOM 1437 O O . LYS A 1 178 ? -10.812 14.942 -26.598 1.00 45.84 178 LYS A O 1
ATOM 1442 N N . SER A 1 179 ? -9.720 15.180 -24.651 1.00 45.69 179 SER A N 1
ATOM 1443 C CA . SER A 1 179 ? -9.554 16.646 -24.726 1.00 45.69 179 SER A CA 1
ATOM 1444 C C . SER A 1 179 ? -8.855 17.125 -26.013 1.00 45.69 179 SER A C 1
ATOM 1446 O O . SER A 1 179 ? -9.250 18.132 -26.607 1.00 45.69 179 SER A O 1
ATOM 1448 N N . ILE A 1 180 ? -7.852 16.389 -26.509 1.00 52.16 180 ILE A N 1
ATOM 1449 C CA . ILE A 1 180 ? -7.168 16.716 -27.776 1.00 52.16 180 ILE A CA 1
ATOM 1450 C C . ILE A 1 180 ? -8.068 16.424 -28.989 1.00 52.16 180 ILE A C 1
ATOM 1452 O O . ILE A 1 180 ? -8.109 17.211 -29.941 1.00 52.16 180 ILE A O 1
ATOM 1456 N N . THR A 1 181 ? -8.822 15.323 -28.951 1.00 53.06 181 THR A N 1
ATOM 1457 C CA . THR A 1 181 ? -9.711 14.909 -30.049 1.00 53.06 181 THR A CA 1
ATOM 1458 C C . THR A 1 181 ? -10.909 15.855 -30.189 1.00 53.06 181 THR A C 1
ATOM 1460 O O . THR A 1 181 ? -11.242 16.260 -31.306 1.00 53.06 181 THR A O 1
ATOM 1463 N N . ASP A 1 182 ? -11.475 16.307 -29.068 1.00 51.41 182 ASP A N 1
ATOM 1464 C CA . ASP A 1 182 ? -12.585 17.265 -29.034 1.00 51.41 182 ASP A CA 1
ATOM 1465 C C . ASP A 1 182 ? -12.154 18.648 -29.550 1.00 51.41 182 ASP A C 1
ATOM 1467 O O . ASP A 1 182 ? -12.851 19.259 -30.365 1.00 51.41 182 ASP A O 1
ATOM 1471 N N . LYS A 1 183 ? -10.951 19.122 -29.187 1.00 50.12 183 LYS A N 1
ATOM 1472 C CA . LYS A 1 183 ? -10.385 20.374 -29.728 1.00 50.12 183 LYS A CA 1
ATOM 1473 C C . LYS A 1 183 ? -10.095 20.287 -31.231 1.00 50.12 183 LYS A C 1
ATOM 1475 O O . LYS A 1 183 ? -10.348 21.248 -31.961 1.00 50.12 183 LYS A O 1
ATOM 1480 N N . ALA A 1 184 ? -9.620 19.140 -31.721 1.00 51.62 184 ALA A N 1
ATOM 1481 C CA . ALA A 1 184 ? -9.376 18.915 -33.147 1.00 51.62 184 ALA A CA 1
ATOM 1482 C C . ALA A 1 184 ? -10.677 18.839 -33.973 1.00 51.62 184 ALA A C 1
ATOM 1484 O O . ALA A 1 184 ? -10.697 19.261 -35.133 1.00 51.62 184 ALA A O 1
ATOM 1485 N N . GLN A 1 185 ? -11.773 18.337 -33.394 1.00 51.34 185 GLN A N 1
ATOM 1486 C CA . GLN A 1 185 ? -13.096 18.331 -34.026 1.00 51.34 185 GLN A CA 1
ATOM 1487 C C . GLN A 1 185 ? -13.766 19.716 -34.005 1.00 51.34 185 GLN A C 1
ATOM 1489 O O . GLN A 1 185 ? -14.371 20.109 -35.007 1.00 51.34 185 GLN A O 1
ATOM 1494 N N . LEU A 1 186 ? -13.595 20.502 -32.935 1.00 54.22 186 LEU A N 1
ATOM 1495 C CA . LEU A 1 186 ? -14.089 21.885 -32.861 1.00 54.22 186 LEU A CA 1
ATOM 1496 C C . LEU A 1 186 ? -13.374 22.811 -33.865 1.00 54.22 186 LEU A C 1
ATOM 1498 O O . LEU A 1 186 ? -14.018 23.606 -34.549 1.00 54.22 186 LEU A O 1
ATOM 1502 N N . ALA A 1 187 ? -12.056 22.655 -34.034 1.00 55.56 187 ALA A N 1
ATOM 1503 C CA . ALA A 1 187 ? -11.269 23.434 -34.996 1.00 55.56 187 ALA A CA 1
ATOM 1504 C C . ALA A 1 187 ? -11.618 23.130 -36.469 1.00 55.56 187 ALA A C 1
ATOM 1506 O O . ALA A 1 187 ? -11.466 23.996 -37.331 1.00 55.56 187 ALA A O 1
ATOM 1507 N N . LYS A 1 188 ? -12.121 21.924 -36.772 1.00 55.12 188 LYS A N 1
ATOM 1508 C CA . LYS A 1 188 ? -12.595 21.543 -38.117 1.00 55.12 188 LYS A CA 1
ATOM 1509 C C . LYS A 1 188 ? -14.017 22.031 -38.425 1.00 55.12 188 LYS A C 1
ATOM 1511 O O . LYS A 1 188 ? -14.349 22.178 -39.596 1.00 55.12 188 LYS A O 1
ATOM 1516 N N . ARG A 1 189 ? -14.840 22.312 -37.407 1.00 54.66 189 ARG A N 1
ATOM 1517 C CA . ARG A 1 189 ? -16.188 22.898 -37.562 1.00 54.66 189 ARG A CA 1
ATOM 1518 C C . ARG A 1 189 ? -16.186 24.420 -37.726 1.00 54.66 189 ARG A C 1
ATOM 1520 O O . ARG A 1 189 ? -17.107 24.939 -38.330 1.00 54.66 189 ARG A O 1
ATOM 1527 N N . SER A 1 190 ? -15.148 25.109 -37.249 1.00 52.56 190 SER A N 1
ATOM 1528 C CA . SER A 1 190 ? -14.994 26.574 -37.362 1.00 52.56 190 SER A CA 1
ATOM 1529 C C . SER A 1 190 ? -14.423 27.045 -38.720 1.00 52.56 190 SER A C 1
ATOM 1531 O O . SER A 1 190 ? -14.278 28.235 -38.970 1.00 52.56 190 SER A O 1
ATOM 1533 N N . ARG A 1 191 ? -14.073 26.111 -39.619 1.00 54.97 191 ARG A N 1
ATOM 1534 C CA . ARG A 1 191 ? -13.562 26.396 -40.978 1.00 54.97 191 ARG A CA 1
ATOM 1535 C C . ARG A 1 191 ? -14.556 26.032 -42.094 1.00 54.97 191 ARG A C 1
ATOM 1537 O O . ARG A 1 191 ? -14.132 25.830 -43.230 1.00 54.97 191 ARG A O 1
ATOM 1544 N N . ARG A 1 192 ? -15.843 25.898 -41.772 1.00 44.06 192 ARG A N 1
ATOM 1545 C CA . ARG A 1 192 ? -16.940 25.768 -42.740 1.00 44.06 192 ARG A CA 1
ATOM 1546 C C . ARG A 1 192 ? -17.899 26.932 -42.594 1.00 44.06 192 ARG A C 1
ATOM 1548 O O . ARG A 1 192 ? -18.131 27.321 -41.431 1.00 44.06 192 ARG A O 1
#

Organism: Selaginella moellendorffii (NCBI:txid88036)

Foldseek 3Di:
DDDPVVVVVVVVVVVVVVVVVVVVVVVVVVVVVVVVVVCVVPPDDDPDQDDDDAFDPVLLVVQQVVLVVVCVVDPFQKDKDADACCCQPNPVKFADDPVSLVPQEDQAWDKAWEAEPVRDTWIWIAHSVRNITHPRSNVVSVVVVPDHSKMWMWGDPDNRYTYIYIGDSVVVVVVVVVVVVVVVVVVVVVVD

Radius of gyration: 26.44 Å; chains: 1; bounding box: 82×57×60 Å